Protein AF-A0A4Y2RFZ6-F1 (afdb_monomer)

Foldseek 3Di:
DVLVVVVVVCVVVVPVDDDDSDPVVVVVVCVVVVPDPDPCPPDAPPQDPPLLVVLLVVVVVVCVVQVADQQQEKEKDKFKDLQLFDFDLLQADPPRPDDPDRDGRSQIKMKMWMHTLLLPDTWAIEIEHQDQDPPVCPPPPDFSHHYHYDNVNFQAAVNQLCCLPVTVVVSSQVVCVVVVHDSQRAHEYEYEPDPRYDDQVSNDDRRYTYDYRDPSNCCQARLCNLALVLQLLLQLVLVLLVVQLPDDDGSVVVSVPCDVSNSRVSSSVSNVVRDSVSSNVSRCRSNPDDPPPPDDDPPDDPPGPQPPPVNLVVSLVCQCVRRPDSPSSVPDDSVSVSCVSCVRPPDHRHDDPDPPDDD

Mean predicted aligned error: 12.56 Å

Structure (mmCIF, N/CA/C/O backbone):
data_AF-A0A4Y2RFZ6-F1
#
_entry.id   AF-A0A4Y2RFZ6-F1
#
loop_
_atom_site.group_PDB
_atom_site.id
_atom_site.type_symbol
_atom_site.label_atom_id
_atom_site.label_alt_id
_atom_site.label_comp_id
_atom_site.label_asym_id
_atom_site.label_entity_id
_atom_site.label_seq_id
_atom_site.pdbx_PDB_ins_code
_atom_site.Cartn_x
_atom_site.Cartn_y
_atom_site.Cartn_z
_atom_site.occupancy
_atom_site.B_iso_or_equiv
_atom_site.auth_seq_id
_atom_site.auth_comp_id
_atom_site.auth_asym_id
_atom_site.auth_atom_id
_atom_site.pdbx_PDB_model_num
ATOM 1 N N . MET A 1 1 ? -7.741 28.080 -25.562 1.00 60.81 1 MET A N 1
ATOM 2 C CA . MET A 1 1 ? -9.186 28.119 -25.904 1.00 60.81 1 MET A CA 1
ATOM 3 C C . MET A 1 1 ? -10.037 29.038 -25.026 1.00 60.81 1 MET A C 1
ATOM 5 O O . MET A 1 1 ? -10.404 30.078 -25.538 1.00 60.81 1 MET A O 1
ATOM 9 N N . LEU A 1 2 ? -10.386 28.736 -23.761 1.00 73.56 2 LEU A N 1
ATOM 10 C CA . LEU A 1 2 ? -11.336 29.593 -23.000 1.00 73.56 2 LEU A CA 1
ATOM 11 C C . LEU A 1 2 ? -10.845 31.037 -22.779 1.00 73.56 2 LEU A C 1
ATOM 13 O O . LEU A 1 2 ? -11.613 31.971 -22.977 1.00 73.56 2 LEU A O 1
ATOM 17 N N . MET A 1 3 ? -9.572 31.222 -22.413 1.00 80.00 3 MET A N 1
ATOM 18 C CA . MET A 1 3 ? -8.991 32.563 -22.232 1.00 80.00 3 MET A CA 1
ATOM 19 C C . MET A 1 3 ? -8.863 33.337 -23.548 1.00 80.00 3 MET A C 1
ATOM 21 O O . MET A 1 3 ? -9.043 34.546 -23.554 1.00 80.00 3 MET A O 1
ATOM 25 N N . GLU A 1 4 ? -8.595 32.651 -24.661 1.00 79.31 4 GLU A N 1
ATOM 26 C CA . GLU A 1 4 ? -8.521 33.290 -25.983 1.00 79.31 4 GLU A CA 1
ATOM 27 C C . GLU A 1 4 ? -9.898 33.714 -26.481 1.00 79.31 4 GLU A C 1
ATOM 29 O O . GLU A 1 4 ? -10.071 34.865 -26.850 1.00 79.31 4 GLU A O 1
ATOM 34 N N . LYS A 1 5 ? -10.920 32.856 -26.350 1.00 82.62 5 LYS A N 1
ATOM 35 C CA . LYS A 1 5 ? -12.303 33.252 -26.657 1.00 82.62 5 LYS A CA 1
ATOM 36 C C . LYS A 1 5 ? -12.758 34.450 -25.821 1.00 82.62 5 LYS A C 1
ATOM 38 O O . LYS A 1 5 ? -13.489 35.296 -26.319 1.00 82.62 5 LYS A O 1
ATOM 43 N N . ALA A 1 6 ? -12.350 34.520 -24.552 1.00 81.00 6 ALA A N 1
ATOM 44 C CA . ALA A 1 6 ? -12.677 35.650 -23.687 1.00 81.00 6 ALA A CA 1
ATOM 45 C C . ALA A 1 6 ? -12.013 36.960 -24.153 1.00 81.00 6 ALA A C 1
ATOM 47 O O . ALA A 1 6 ? -12.652 38.007 -24.077 1.00 81.00 6 ALA A O 1
ATOM 48 N N . ARG A 1 7 ? -10.786 36.897 -24.695 1.00 81.44 7 ARG A N 1
ATOM 49 C CA . ARG A 1 7 ? -10.123 38.046 -25.339 1.00 81.44 7 ARG A CA 1
ATOM 50 C C . ARG A 1 7 ? -10.870 38.485 -26.594 1.00 81.44 7 ARG A C 1
ATOM 52 O O . ARG A 1 7 ? -11.263 39.644 -26.660 1.00 81.44 7 ARG A O 1
ATOM 59 N N . ASP A 1 8 ? -11.192 37.551 -27.489 1.00 84.12 8 ASP A N 1
ATOM 60 C CA . ASP A 1 8 ? -11.944 37.847 -28.717 1.00 84.12 8 ASP A CA 1
ATOM 61 C C . ASP A 1 8 ? -13.284 38.540 -28.423 1.00 84.12 8 ASP A C 1
ATOM 63 O O . ASP A 1 8 ? -13.692 39.465 -29.124 1.00 84.12 8 ASP A O 1
ATOM 67 N N . PHE A 1 9 ? -14.004 38.096 -27.386 1.00 83.25 9 PHE A N 1
ATOM 68 C CA . PHE A 1 9 ? -15.259 38.734 -26.983 1.00 83.25 9 PHE A CA 1
ATOM 69 C C . PHE A 1 9 ? -15.043 40.097 -26.330 1.00 83.25 9 PHE A C 1
ATOM 71 O O . PHE A 1 9 ? -15.848 40.994 -26.553 1.00 83.25 9 PHE A O 1
ATOM 78 N N . SER A 1 10 ? -13.973 40.271 -25.553 1.00 82.62 10 SER A N 1
ATOM 79 C CA . SER A 1 10 ? -13.636 41.566 -24.956 1.00 82.62 10 SER A CA 1
ATOM 80 C C . SER A 1 10 ? -13.373 42.629 -26.021 1.00 82.62 10 SER A C 1
ATOM 82 O O . SER A 1 10 ? -13.820 43.764 -25.864 1.00 82.62 10 SER A O 1
ATOM 84 N N . GLU A 1 11 ? -12.691 42.250 -27.104 1.00 80.19 11 GLU A N 1
ATOM 85 C CA . GLU A 1 11 ? -12.428 43.117 -28.256 1.00 80.19 11 GLU A CA 1
ATOM 86 C C . GLU A 1 11 ? -13.720 43.423 -29.024 1.00 80.19 11 GLU A C 1
ATOM 88 O O . GLU A 1 11 ? -14.032 44.582 -29.285 1.00 80.19 11 GLU A O 1
ATOM 93 N N . LYS A 1 12 ? -14.538 42.402 -29.311 1.00 84.88 12 LYS A N 1
ATOM 94 C CA . LYS A 1 12 ? -15.811 42.570 -30.039 1.00 84.88 12 LYS A CA 1
ATOM 95 C C . LYS A 1 12 ? -16.861 43.380 -29.279 1.00 84.88 12 LYS A C 1
ATOM 97 O O . LYS A 1 12 ? -17.693 44.027 -29.905 1.00 84.88 12 LYS A O 1
ATOM 102 N N . LEU A 1 13 ? -16.850 43.323 -27.948 1.00 83.31 13 LEU A N 1
ATOM 103 C CA . LEU A 1 13 ? -17.792 44.042 -27.084 1.00 83.31 13 LEU A CA 1
ATOM 104 C C . LEU A 1 13 ? -17.272 45.420 -26.647 1.00 83.31 13 LEU A C 1
ATOM 106 O O . LEU A 1 13 ? -17.945 46.099 -25.876 1.00 83.31 13 LEU A O 1
ATOM 110 N N . ASN A 1 14 ? -16.097 45.829 -27.141 1.00 79.19 14 ASN A N 1
ATOM 111 C CA . ASN A 1 14 ? -15.483 47.137 -26.916 1.00 79.19 14 ASN A CA 1
ATOM 112 C C . ASN A 1 14 ? -15.423 47.533 -25.425 1.00 79.19 14 ASN A C 1
ATOM 114 O O . ASN A 1 14 ? -15.742 48.657 -25.030 1.00 79.19 14 ASN A O 1
ATOM 118 N N . ILE A 1 15 ? -15.054 46.572 -24.569 1.00 76.62 15 ILE A N 1
ATOM 119 C CA . ILE A 1 15 ? -15.015 46.775 -23.119 1.00 76.62 15 ILE A CA 1
ATOM 120 C C . ILE A 1 15 ? -13.884 47.759 -22.796 1.00 76.62 15 ILE A C 1
ATOM 122 O O . ILE A 1 15 ? -12.709 47.431 -22.917 1.00 76.62 15 ILE A O 1
ATOM 126 N N . ALA A 1 16 ? -14.247 48.960 -22.339 1.00 55.34 16 ALA A N 1
ATOM 127 C CA . ALA A 1 16 ? -13.343 50.100 -22.138 1.00 55.34 16 ALA A CA 1
ATOM 128 C C . ALA A 1 16 ? -12.219 49.889 -21.101 1.00 55.34 16 ALA A C 1
ATOM 130 O O . ALA A 1 16 ? -11.351 50.746 -20.946 1.00 55.34 16 ALA A O 1
ATOM 131 N N . LYS A 1 17 ? -12.234 48.776 -20.358 1.00 68.06 17 LYS A N 1
ATOM 132 C CA . LYS A 1 17 ? -11.254 48.468 -19.314 1.00 68.06 17 LYS A CA 1
ATOM 133 C C . LYS A 1 17 ? -10.390 47.292 -19.748 1.00 68.06 17 LYS A C 1
ATOM 135 O O . LYS A 1 17 ? -10.915 46.229 -20.070 1.00 68.06 17 LYS A O 1
ATOM 140 N N . GLU A 1 18 ? -9.074 47.479 -19.697 1.00 66.69 18 GLU A N 1
ATOM 141 C CA . GLU A 1 18 ? -8.084 46.466 -20.064 1.00 66.69 18 GLU A CA 1
ATOM 142 C C . GLU A 1 18 ? -8.259 45.197 -19.199 1.00 66.69 18 GLU A C 1
ATOM 144 O O . GLU A 1 18 ? -7.911 45.155 -18.015 1.00 66.69 18 GLU A O 1
ATOM 149 N N . CYS A 1 19 ? -8.877 44.159 -19.770 1.00 72.06 19 CYS A N 1
ATOM 150 C CA . CYS A 1 19 ? -9.190 42.921 -19.064 1.00 72.06 19 CYS A CA 1
ATOM 151 C C . CYS A 1 19 ? -8.025 41.932 -19.200 1.00 72.06 19 CYS A C 1
ATOM 153 O O . CYS A 1 19 ? -7.813 41.336 -20.255 1.00 72.06 19 CYS A O 1
ATOM 155 N N . LYS A 1 20 ? -7.270 41.709 -18.116 1.00 74.12 20 LYS A N 1
ATOM 156 C CA . LYS A 1 20 ? -6.211 40.686 -18.084 1.00 74.12 20 LYS A CA 1
ATOM 157 C C . LYS A 1 20 ? -6.800 39.304 -17.791 1.00 74.12 20 LYS A C 1
ATOM 159 O O . LYS A 1 20 ? -7.038 38.942 -16.640 1.00 74.12 20 LYS A O 1
ATOM 164 N N . PHE A 1 21 ? -6.993 38.508 -18.840 1.00 80.81 21 PHE A N 1
ATOM 165 C CA . PHE A 1 21 ? -7.421 37.107 -18.748 1.00 80.81 21 PHE A CA 1
ATOM 166 C C . PHE A 1 21 ? -6.236 36.206 -18.365 1.00 80.81 21 PHE A C 1
ATOM 168 O O . PHE A 1 21 ? -5.606 35.590 -19.228 1.00 80.81 21 PHE A O 1
ATOM 175 N N . SER A 1 22 ? -5.899 36.208 -17.072 1.00 81.06 22 SER A N 1
ATOM 176 C CA . SER A 1 22 ? -4.848 35.386 -16.460 1.00 81.06 22 SER A CA 1
ATOM 177 C C . SER A 1 22 ? -5.363 34.009 -16.023 1.00 81.06 22 SER A C 1
ATOM 179 O O . SER A 1 22 ? -6.572 33.767 -15.960 1.00 81.06 22 SER A O 1
ATOM 181 N N . ASP A 1 23 ? -4.448 33.121 -15.629 1.00 76.62 23 ASP A N 1
ATOM 182 C CA . ASP A 1 23 ? -4.808 31.822 -15.045 1.00 76.62 23 ASP A CA 1
ATOM 183 C C . ASP A 1 23 ? -5.658 31.967 -13.772 1.00 76.62 23 ASP A C 1
ATOM 185 O O . ASP A 1 23 ? -6.587 31.188 -13.545 1.00 76.62 23 ASP A O 1
ATOM 189 N N . GLY A 1 24 ? -5.411 33.017 -12.979 1.00 80.38 24 GLY A N 1
ATOM 190 C CA . GLY A 1 24 ? -6.229 33.357 -11.812 1.00 80.38 24 GLY A CA 1
ATOM 191 C C . GLY A 1 24 ? -7.664 33.735 -12.190 1.00 80.38 24 GLY A C 1
ATOM 192 O O . GLY A 1 24 ? -8.614 33.245 -11.578 1.00 80.38 24 GLY A O 1
ATOM 193 N N . TRP A 1 25 ? -7.843 34.534 -13.251 1.00 85.81 25 TRP A N 1
ATOM 194 C CA . TRP A 1 25 ? -9.174 34.843 -13.785 1.00 85.81 25 TRP A CA 1
ATOM 195 C C . TRP A 1 25 ? -9.891 33.573 -14.250 1.00 85.81 25 TRP A C 1
ATOM 197 O O . TRP A 1 25 ? -11.052 33.360 -13.900 1.00 85.81 25 TRP A O 1
ATOM 207 N N . LEU A 1 26 ? -9.193 32.695 -14.979 1.00 80.31 26 LEU A N 1
ATOM 208 C CA . LEU A 1 26 ? -9.767 31.445 -15.474 1.00 80.31 26 LEU A CA 1
ATOM 209 C C . LEU A 1 26 ? -10.189 30.516 -14.326 1.00 80.31 26 LEU A C 1
ATOM 211 O O . LEU A 1 26 ? -11.240 29.882 -14.416 1.00 80.31 26 LEU A O 1
ATOM 215 N N . SER A 1 27 ? -9.392 30.441 -13.257 1.00 76.00 27 SER A N 1
ATOM 216 C CA . SER A 1 27 ? -9.707 29.656 -12.058 1.00 76.00 27 SER A CA 1
ATOM 217 C C . SER A 1 27 ? -10.988 30.157 -11.382 1.00 76.00 27 SER A C 1
ATOM 219 O O . SER A 1 27 ? -11.941 29.396 -11.194 1.00 76.00 27 SER A O 1
ATOM 221 N N . CYS A 1 28 ? -11.073 31.465 -11.125 1.00 78.62 28 CYS A N 1
ATOM 222 C CA . CYS A 1 28 ? -12.256 32.090 -10.534 1.00 78.62 28 CYS A CA 1
ATOM 223 C C . CYS A 1 28 ? -13.496 31.972 -11.430 1.00 78.62 28 CYS A C 1
ATOM 225 O O . CYS A 1 28 ? -14.590 31.706 -10.932 1.00 78.62 28 CYS A O 1
ATOM 227 N N . PHE A 1 29 ? -13.337 32.127 -12.747 1.00 79.62 29 PHE A N 1
ATOM 228 C CA . PHE A 1 29 ? -14.414 31.971 -13.724 1.00 79.62 29 PHE A CA 1
ATOM 229 C C . PHE A 1 29 ? -14.977 30.546 -13.711 1.00 79.62 29 PHE A C 1
ATOM 231 O O . PHE A 1 29 ? -16.186 30.353 -13.586 1.00 79.62 29 PHE A O 1
ATOM 238 N N . LYS A 1 30 ? -14.100 29.536 -13.757 1.00 80.50 30 LYS A N 1
ATOM 239 C CA . LYS A 1 30 ? -14.501 28.127 -13.664 1.00 80.50 30 LYS A CA 1
ATOM 240 C C . LYS A 1 30 ? -15.221 27.829 -12.351 1.00 80.50 30 LYS A C 1
ATOM 242 O O . LYS A 1 30 ? -16.261 27.177 -12.376 1.00 80.50 30 LYS A O 1
ATOM 247 N N . LYS A 1 31 ? -14.714 28.351 -11.227 1.00 78.81 31 LYS A N 1
ATOM 248 C CA . LYS A 1 31 ? -1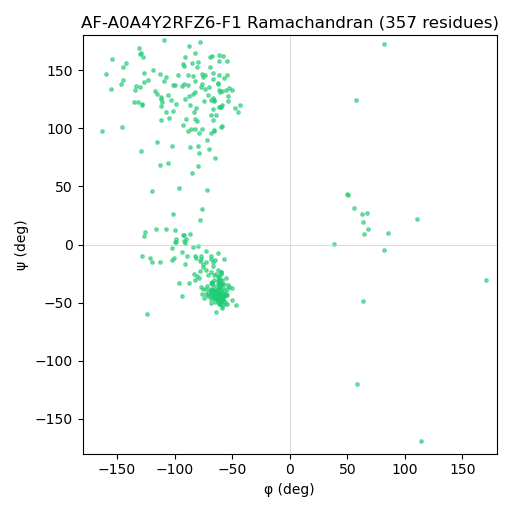5.326 28.188 -9.900 1.00 78.81 31 LYS A CA 1
ATOM 249 C C . LYS A 1 31 ? -16.715 28.827 -9.826 1.00 78.81 31 LYS A C 1
ATOM 251 O O . LYS A 1 31 ? -17.647 28.178 -9.365 1.00 78.81 31 LYS A O 1
ATOM 256 N N . ARG A 1 32 ? -16.872 30.057 -10.330 1.00 79.44 32 ARG A N 1
ATOM 257 C CA . ARG A 1 32 ? -18.148 30.794 -10.337 1.00 79.44 32 ARG A CA 1
ATOM 258 C C . ARG A 1 32 ? -19.221 30.108 -11.178 1.00 79.44 32 ARG A C 1
ATOM 260 O O . ARG A 1 32 ? -20.378 30.095 -10.783 1.00 79.44 32 ARG A O 1
ATOM 267 N N . HIS A 1 33 ? -18.838 29.551 -12.323 1.00 79.38 33 HIS A N 1
ATOM 268 C CA . HIS A 1 33 ? -19.774 28.944 -13.271 1.00 79.38 33 HIS A CA 1
ATOM 269 C C . HIS A 1 33 ? -19.841 27.414 -13.173 1.00 79.38 33 HIS A C 1
ATOM 271 O O . HIS A 1 33 ? -20.383 26.767 -14.063 1.00 79.38 33 HIS A O 1
ATOM 277 N N . GLY A 1 34 ? -19.275 26.820 -12.115 1.00 74.12 34 GLY A N 1
ATOM 278 C CA . GLY A 1 34 ? -19.333 25.375 -11.884 1.00 74.12 34 GLY A CA 1
ATOM 279 C C . GLY A 1 34 ? -18.633 24.526 -12.953 1.00 74.12 34 GLY A C 1
ATOM 280 O O . GLY A 1 34 ? -18.894 23.330 -13.055 1.00 74.12 34 GLY A O 1
ATOM 281 N N . ILE A 1 35 ? -17.733 25.111 -13.749 1.00 78.81 35 ILE A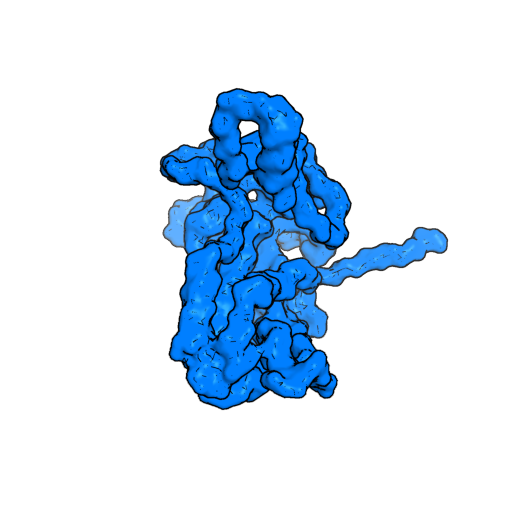 N 1
ATOM 282 C CA . ILE A 1 35 ? -17.032 24.420 -14.836 1.00 78.81 35 ILE A CA 1
ATOM 283 C C . ILE A 1 35 ? -15.899 23.592 -14.230 1.00 78.81 35 ILE A C 1
ATOM 285 O O . ILE A 1 35 ? -14.798 24.087 -13.982 1.00 78.81 35 ILE A O 1
ATOM 289 N N . ARG A 1 36 ? -16.164 22.309 -13.995 1.00 73.44 36 ARG A N 1
ATOM 290 C CA . ARG A 1 36 ? -15.180 21.351 -13.483 1.00 73.44 36 ARG A CA 1
ATOM 291 C C . ARG A 1 36 ? -14.621 20.525 -14.634 1.00 73.44 36 ARG A C 1
ATOM 293 O O . ARG A 1 36 ? -15.362 20.076 -15.503 1.00 73.44 36 ARG A O 1
ATOM 300 N N . LYS A 1 37 ? -13.306 20.296 -14.640 1.00 54.59 37 LYS A N 1
ATOM 301 C CA . LYS A 1 37 ? -12.708 19.293 -15.525 1.00 54.59 37 LYS A CA 1
ATOM 302 C C . LYS A 1 37 ? -12.997 17.925 -14.914 1.00 54.59 37 LYS A C 1
ATOM 304 O O . LYS A 1 37 ? -12.335 17.521 -13.965 1.00 54.59 37 LYS A O 1
ATOM 309 N N . THR A 1 38 ? -14.005 17.235 -15.425 1.00 43.62 38 THR A N 1
ATOM 310 C CA . THR A 1 38 ? -14.216 15.823 -15.114 1.00 43.62 38 THR A CA 1
ATOM 311 C C . THR A 1 38 ? -13.307 15.010 -16.023 1.00 43.62 38 THR A C 1
ATOM 313 O O . THR A 1 38 ? -13.549 14.931 -17.228 1.00 43.62 38 THR A O 1
ATOM 316 N N . ASP A 1 39 ? -12.249 14.418 -15.474 1.00 38.25 39 ASP A N 1
ATOM 317 C CA . ASP A 1 39 ? -11.568 13.340 -16.183 1.00 38.25 39 ASP A CA 1
ATOM 318 C C . ASP A 1 39 ? -12.578 12.194 -16.308 1.00 38.25 39 ASP A C 1
ATOM 320 O O . ASP A 1 39 ? -12.988 11.601 -15.307 1.00 38.25 39 ASP A O 1
ATOM 324 N N . ILE A 1 40 ? -13.028 11.917 -17.533 1.00 38.50 40 ILE A N 1
ATOM 325 C CA . ILE A 1 40 ? -13.914 10.790 -17.829 1.00 38.50 40 ILE A CA 1
ATOM 326 C C . ILE A 1 40 ? -13.077 9.516 -17.664 1.00 38.50 40 ILE A C 1
ATOM 328 O O . ILE A 1 40 ? -12.517 8.976 -18.615 1.00 38.50 40 ILE A O 1
ATOM 332 N N . SER A 1 41 ? -12.931 9.051 -16.423 1.00 38.50 41 SER A N 1
ATOM 333 C CA . SER A 1 41 ? -12.440 7.710 -16.138 1.00 38.50 41 SER A CA 1
ATOM 334 C C . SER A 1 41 ? -13.611 6.750 -16.314 1.00 38.50 41 SER A C 1
ATOM 336 O O . SER A 1 41 ? -14.532 6.739 -15.494 1.00 38.50 41 SER A O 1
ATOM 338 N N . GLY A 1 42 ? -13.597 5.977 -17.397 1.00 35.69 42 GLY A N 1
ATOM 339 C CA . GLY A 1 42 ? -14.612 4.962 -17.661 1.00 35.69 42 GLY A CA 1
ATOM 340 C C . GLY A 1 42 ? -14.764 3.995 -16.482 1.00 35.69 42 GLY A C 1
ATOM 341 O O . GLY A 1 42 ? -13.777 3.429 -16.014 1.00 35.69 42 GLY A O 1
ATOM 342 N N . GLY A 1 43 ? -16.007 3.827 -16.018 1.00 37.62 43 GLY A N 1
ATOM 343 C CA . GLY A 1 43 ? -16.406 2.750 -15.106 1.00 37.62 43 GLY A CA 1
ATOM 344 C C . GLY A 1 43 ? -16.785 3.130 -13.670 1.00 37.62 43 GLY A C 1
ATOM 345 O O . GLY A 1 43 ? -16.726 2.257 -12.811 1.00 37.62 43 GLY A O 1
ATOM 346 N N . LYS A 1 44 ? -17.181 4.371 -13.361 1.00 44.56 44 LYS A N 1
ATOM 347 C CA . LYS A 1 44 ? -17.730 4.701 -12.031 1.00 44.56 44 LYS A CA 1
ATOM 348 C C . LYS A 1 44 ? -19.255 4.799 -12.085 1.00 44.56 44 LYS A C 1
ATOM 350 O O . LYS A 1 44 ? -19.783 5.712 -12.713 1.00 44.56 44 LYS A O 1
ATOM 355 N N . LYS A 1 45 ? -19.961 3.894 -11.389 1.00 45.56 45 LYS A N 1
ATOM 356 C CA . LYS A 1 45 ? -21.274 4.246 -10.816 1.00 45.56 45 LYS A CA 1
ATOM 357 C C . LYS A 1 45 ? -21.058 5.552 -10.046 1.00 45.56 45 LYS A C 1
ATOM 359 O O . LYS A 1 45 ? -20.031 5.670 -9.379 1.00 45.56 45 LYS A O 1
ATOM 364 N N . SER A 1 46 ? -21.926 6.543 -10.236 1.00 52.56 46 SER A N 1
ATOM 365 C CA . SER A 1 46 ? -21.802 7.867 -9.612 1.00 52.56 46 SER A CA 1
ATOM 366 C C . SER A 1 46 ? -21.411 7.715 -8.141 1.00 52.56 46 SER A C 1
ATOM 368 O O . SER A 1 46 ? -22.104 7.023 -7.400 1.00 52.56 46 SER A O 1
ATOM 370 N N . ALA A 1 47 ? -20.259 8.272 -7.759 1.00 61.25 47 ALA A N 1
ATOM 371 C CA . ALA A 1 47 ? -19.784 8.195 -6.384 1.00 61.25 47 ALA A CA 1
ATOM 372 C C . ALA A 1 47 ? -20.817 8.862 -5.469 1.00 61.25 47 ALA A C 1
ATOM 374 O O . ALA A 1 47 ? -21.280 9.960 -5.7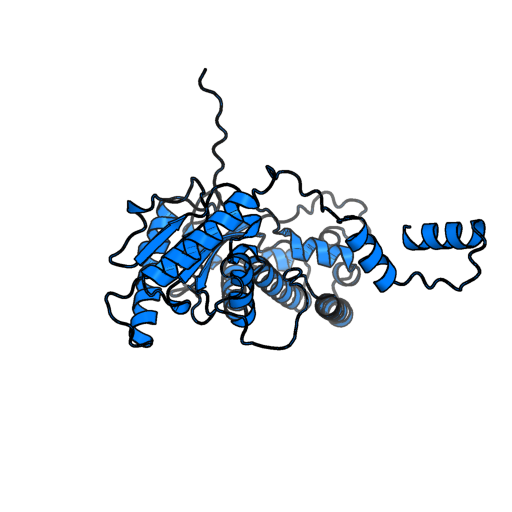79 1.00 61.25 47 ALA A O 1
ATOM 375 N N . ASP A 1 48 ? -21.187 8.178 -4.391 1.00 77.62 48 ASP A N 1
ATOM 376 C CA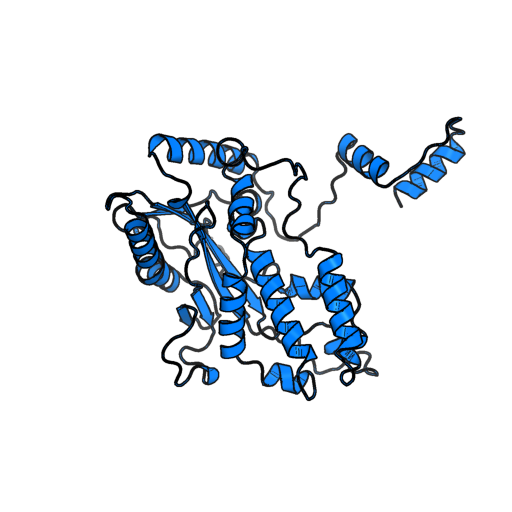 . ASP A 1 48 ? -22.248 8.617 -3.492 1.00 77.62 48 ASP A CA 1
ATOM 377 C C . ASP A 1 48 ? -21.659 9.524 -2.408 1.00 77.62 48 ASP A C 1
ATOM 379 O O . ASP A 1 48 ? -21.040 9.056 -1.450 1.00 77.62 48 ASP A O 1
ATOM 383 N N . SER A 1 49 ? -21.775 10.835 -2.620 1.00 82.00 49 SER A N 1
ATOM 384 C CA . SER A 1 49 ? -21.293 11.834 -1.667 1.00 82.00 49 SER A CA 1
ATOM 385 C C . SER A 1 49 ? -22.089 11.833 -0.367 1.00 82.00 49 SER A C 1
ATOM 387 O O . SER A 1 49 ? -21.498 12.062 0.678 1.00 82.00 49 SER A O 1
ATOM 389 N N . GLU A 1 50 ? -23.389 11.537 -0.420 1.00 85.81 50 GLU A N 1
ATOM 390 C CA . GLU A 1 50 ? -24.251 11.517 0.764 1.00 85.81 50 GLU A CA 1
ATOM 391 C C . GLU A 1 50 ? -23.856 10.357 1.681 1.00 85.81 50 GLU A C 1
ATOM 393 O O . GLU A 1 50 ? -23.499 10.587 2.834 1.00 85.81 50 GLU A O 1
ATOM 398 N N . SER A 1 51 ? -23.736 9.142 1.134 1.00 86.25 51 SER A N 1
ATOM 399 C CA . SER A 1 51 ? -23.227 7.983 1.885 1.00 86.25 51 SER A CA 1
ATOM 400 C C . SER A 1 51 ? -21.824 8.215 2.465 1.00 86.25 51 SER A C 1
ATOM 402 O O . SER A 1 51 ? -21.479 7.679 3.521 1.00 86.25 51 SER A O 1
ATOM 404 N N . ALA A 1 52 ? -20.972 8.974 1.766 1.00 87.75 52 ALA A N 1
ATOM 405 C CA . ALA A 1 52 ? -19.629 9.292 2.244 1.00 87.75 52 ALA A CA 1
ATOM 406 C C . ALA A 1 52 ? -19.651 10.271 3.430 1.00 87.75 52 ALA A C 1
ATOM 408 O O . ALA A 1 52 ? -18.907 10.072 4.396 1.00 87.75 52 ALA A O 1
ATOM 409 N N . ASP A 1 53 ? -20.504 11.293 3.373 1.00 88.44 53 ASP A N 1
ATOM 410 C CA . ASP A 1 53 ? -20.672 12.278 4.441 1.00 88.44 53 ASP A CA 1
ATOM 411 C C . ASP A 1 53 ? -21.337 11.641 5.675 1.00 88.44 53 ASP A C 1
ATOM 413 O O . ASP A 1 53 ? -20.837 11.794 6.793 1.00 88.44 53 ASP A O 1
ATOM 417 N N . GLU A 1 54 ? -22.387 10.835 5.478 1.00 91.12 54 GLU A N 1
ATOM 418 C CA . GLU A 1 54 ? -23.053 10.067 6.540 1.00 91.12 54 GLU A CA 1
ATOM 419 C C . GLU A 1 54 ? -22.083 9.130 7.261 1.00 91.12 54 GLU A C 1
ATOM 421 O O . GLU A 1 54 ? -22.023 9.104 8.494 1.00 91.12 54 GLU A O 1
ATOM 426 N N . PHE A 1 55 ? -21.275 8.381 6.504 1.00 92.56 55 PHE A N 1
ATOM 427 C CA . PHE A 1 55 ? -20.290 7.487 7.099 1.00 92.56 55 PHE A CA 1
ATOM 428 C C . PHE A 1 55 ? -19.203 8.245 7.850 1.00 92.56 55 PHE A C 1
ATOM 430 O O . PHE A 1 55 ? -18.784 7.800 8.915 1.00 92.56 55 PHE A O 1
ATOM 437 N N . SER A 1 56 ? -18.749 9.383 7.324 1.00 92.31 56 SER A N 1
ATOM 438 C CA . SER A 1 56 ? -17.744 10.206 8.000 1.00 92.31 56 SER A CA 1
ATOM 439 C C . SER A 1 56 ? -18.270 10.703 9.351 1.00 92.31 56 SER A C 1
ATOM 441 O O . SER A 1 56 ? -17.586 10.557 10.365 1.00 92.31 56 SER A O 1
ATOM 443 N N . ALA A 1 57 ? -19.521 11.180 9.402 1.00 91.38 57 ALA A N 1
ATOM 444 C CA . ALA A 1 57 ? -20.176 11.591 10.644 1.00 91.38 57 ALA A CA 1
ATOM 445 C C . ALA A 1 57 ? -20.341 10.424 11.636 1.00 91.38 57 ALA A C 1
ATOM 447 O O . ALA A 1 57 ? -19.954 10.537 12.803 1.00 91.38 57 ALA A O 1
ATOM 448 N N . PHE A 1 58 ? -20.844 9.278 11.164 1.00 93.50 58 PHE A N 1
ATOM 449 C CA . PHE A 1 58 ? -20.964 8.056 11.965 1.00 93.50 58 PHE A CA 1
ATOM 450 C C . PHE A 1 58 ? -19.611 7.608 12.530 1.00 93.50 58 PHE A C 1
ATOM 452 O O . PHE A 1 58 ? -19.500 7.245 13.704 1.00 93.50 58 PHE A O 1
ATOM 459 N N . PHE A 1 59 ? -18.567 7.628 11.701 1.00 94.31 59 PHE A N 1
ATOM 460 C CA . PHE A 1 59 ? -17.247 7.156 12.083 1.00 94.31 59 PHE A CA 1
ATOM 461 C C . PHE A 1 59 ? -16.617 8.057 13.147 1.00 94.31 59 PHE A C 1
ATOM 463 O O . PHE A 1 59 ? -16.046 7.552 14.115 1.00 94.31 59 PHE A O 1
ATOM 470 N N . GLU A 1 60 ? -16.784 9.377 13.044 1.00 91.69 60 GLU A N 1
ATOM 471 C CA . GLU A 1 60 ? -16.363 10.305 14.095 1.00 91.69 60 GLU A CA 1
ATOM 472 C C . GLU A 1 60 ? -17.085 10.070 15.425 1.00 91.69 60 GLU A C 1
ATOM 474 O O . GLU A 1 60 ? -16.445 10.056 16.481 1.00 91.69 60 GLU A O 1
ATOM 479 N N . GLU A 1 61 ? -18.406 9.876 15.400 1.00 92.50 61 GLU A N 1
ATOM 480 C CA . GLU A 1 61 ? -19.174 9.571 16.609 1.00 92.50 61 GLU A CA 1
ATOM 481 C C . GLU A 1 61 ? -18.712 8.247 17.229 1.00 92.50 61 GLU A C 1
ATOM 483 O O . GLU A 1 61 ? -18.484 8.160 18.439 1.00 92.50 61 GLU A O 1
ATOM 488 N N . PHE A 1 62 ? -18.488 7.228 16.396 1.00 94.00 62 PHE A N 1
ATOM 489 C CA . PHE A 1 62 ? -17.967 5.938 16.824 1.00 94.00 62 PHE A CA 1
ATOM 490 C C . PHE A 1 62 ? -16.604 6.075 17.513 1.00 94.00 62 PHE A C 1
ATOM 492 O O . PHE A 1 62 ? -16.406 5.504 18.589 1.00 94.00 62 PHE A O 1
ATOM 499 N N . ILE A 1 63 ? -15.674 6.845 16.939 1.00 93.75 63 ILE A N 1
ATOM 500 C CA . ILE A 1 63 ? -14.351 7.099 17.527 1.00 93.75 63 ILE A CA 1
ATOM 501 C C . ILE A 1 63 ? -14.491 7.766 18.899 1.00 93.75 63 ILE A C 1
ATOM 503 O O . ILE A 1 63 ? -13.907 7.277 19.871 1.00 93.75 63 ILE A O 1
ATOM 507 N N . LYS A 1 64 ? -15.296 8.835 18.994 1.00 92.56 64 LYS A N 1
ATOM 508 C CA . LYS A 1 64 ? -15.519 9.598 20.235 1.00 92.56 64 LYS A CA 1
ATOM 509 C C . LYS A 1 64 ? -16.142 8.725 21.324 1.00 92.56 64 LYS A C 1
ATOM 511 O O . LYS A 1 64 ? -15.613 8.649 22.429 1.00 92.56 64 LYS A O 1
ATOM 516 N N . LYS A 1 65 ? -17.213 7.996 20.998 1.00 94.62 65 LYS A N 1
ATOM 517 C CA . LYS A 1 65 ? -17.936 7.116 21.932 1.00 94.62 65 LYS A CA 1
ATOM 518 C C . LYS A 1 65 ? -17.067 5.989 22.489 1.00 94.62 65 LYS A C 1
ATOM 520 O O . LYS A 1 65 ? -17.267 5.560 23.619 1.00 94.62 65 LYS A O 1
ATOM 525 N N . ASN A 1 66 ? -16.122 5.493 21.694 1.00 93.12 66 ASN A N 1
ATOM 526 C CA . ASN A 1 66 ? -15.247 4.386 22.077 1.00 93.12 66 ASN A CA 1
ATOM 527 C C . ASN A 1 66 ? -13.865 4.847 22.576 1.00 93.12 66 ASN A C 1
ATOM 529 O O . ASN A 1 66 ? -13.015 3.993 22.822 1.00 93.12 66 ASN A O 1
ATOM 533 N N . ASN A 1 67 ? -13.629 6.159 22.705 1.00 92.00 67 ASN A N 1
ATOM 534 C CA . ASN A 1 67 ? -12.349 6.748 23.112 1.00 92.00 67 ASN A CA 1
ATOM 535 C C . ASN A 1 67 ? -11.141 6.204 22.313 1.00 92.00 67 ASN A C 1
ATOM 537 O O . ASN A 1 67 ? -10.103 5.843 22.871 1.00 92.00 67 ASN A O 1
ATOM 541 N N . ILE A 1 68 ? -11.302 6.079 20.992 1.00 94.25 68 ILE A N 1
ATOM 542 C CA . ILE A 1 68 ? -10.277 5.521 20.101 1.00 94.25 68 ILE A CA 1
ATOM 543 C C . ILE A 1 68 ? -9.343 6.644 19.650 1.00 94.25 68 ILE A C 1
ATOM 545 O O . ILE A 1 68 ? -9.785 7.655 19.111 1.00 94.25 68 ILE A O 1
ATOM 549 N N . ASN A 1 69 ? -8.034 6.464 19.815 1.00 93.94 69 ASN A N 1
ATOM 550 C CA . ASN A 1 69 ? -7.057 7.427 19.313 1.00 93.94 69 ASN A CA 1
ATOM 551 C C . ASN A 1 69 ? -6.716 7.173 17.839 1.00 93.94 69 ASN A C 1
ATOM 553 O O . ASN A 1 69 ? -6.781 6.048 17.344 1.00 93.94 69 ASN A O 1
ATOM 557 N N . LEU A 1 70 ? -6.246 8.206 17.137 1.00 94.31 70 LEU A N 1
ATOM 558 C CA . LEU A 1 70 ? -5.861 8.110 15.722 1.00 94.31 70 LEU A CA 1
ATOM 559 C C . LEU A 1 70 ? -4.733 7.095 15.451 1.00 94.31 70 LEU A C 1
ATOM 561 O O . LEU A 1 70 ? -4.603 6.583 14.342 1.00 94.31 70 LEU A O 1
ATOM 565 N N . ASP A 1 71 ? -3.880 6.790 16.430 1.00 95.12 71 ASP A N 1
ATOM 566 C CA . ASP A 1 71 ? -2.835 5.771 16.284 1.00 95.12 71 ASP A CA 1
ATOM 567 C C . ASP A 1 71 ? -3.364 4.329 16.382 1.00 95.12 71 ASP A C 1
ATOM 569 O O . ASP A 1 71 ? -2.636 3.397 16.025 1.00 95.12 71 ASP A O 1
ATOM 573 N N . GLN A 1 72 ? -4.630 4.166 16.780 1.00 97.25 72 GLN A N 1
ATOM 574 C CA . GLN A 1 72 ? -5.383 2.910 16.862 1.00 97.25 72 GLN A CA 1
ATOM 575 C C . GLN A 1 72 ? -6.325 2.695 15.663 1.00 97.25 72 GLN A C 1
ATOM 577 O O . GLN A 1 72 ? -7.046 1.699 15.612 1.00 97.25 72 GLN A O 1
ATOM 582 N N . ILE A 1 73 ? -6.336 3.609 14.691 1.00 97.88 73 ILE A N 1
ATOM 583 C CA . ILE A 1 73 ? -7.158 3.506 13.483 1.00 97.88 73 ILE A CA 1
ATOM 584 C C . ILE A 1 73 ? -6.235 3.267 12.299 1.00 97.88 73 ILE A C 1
ATOM 586 O O . ILE A 1 73 ? -5.336 4.066 12.042 1.00 97.88 73 ILE A O 1
ATOM 590 N N . TYR A 1 74 ? -6.464 2.174 11.581 1.00 98.56 74 TYR A N 1
ATOM 591 C CA . TYR A 1 74 ? -5.701 1.755 10.413 1.00 98.56 74 TYR A CA 1
ATOM 592 C C . TYR A 1 74 ? -6.609 1.707 9.198 1.00 98.56 74 TYR A C 1
ATOM 594 O O . TYR A 1 74 ? -7.795 1.422 9.316 1.00 98.56 74 TYR A O 1
ATOM 602 N N . ASN A 1 75 ? -6.048 1.953 8.022 1.00 98.38 75 ASN A N 1
ATOM 603 C CA . ASN A 1 75 ? -6.701 1.653 6.756 1.00 98.38 75 ASN A CA 1
ATOM 604 C C . ASN A 1 75 ? -5.759 0.796 5.921 1.00 98.38 75 ASN A C 1
ATOM 606 O O . ASN A 1 75 ? -4.546 1.033 5.932 1.00 98.38 75 ASN A O 1
ATOM 610 N N . ALA A 1 76 ? -6.321 -0.194 5.236 1.00 97.81 76 ALA A N 1
ATOM 611 C CA . ALA A 1 76 ? -5.599 -1.040 4.305 1.00 97.81 76 ALA A CA 1
ATOM 612 C C . ALA A 1 76 ? -6.285 -1.055 2.943 1.00 97.81 76 ALA A C 1
ATOM 614 O O . ALA A 1 76 ? -7.505 -0.932 2.874 1.00 97.81 76 ALA A O 1
ATOM 615 N N . ASP A 1 77 ? -5.478 -1.193 1.894 1.00 96.50 77 ASP A N 1
ATOM 616 C CA . ASP A 1 77 ? -5.966 -1.321 0.523 1.00 96.50 77 ASP A CA 1
ATOM 617 C C . ASP A 1 77 ? -4.915 -1.956 -0.402 1.00 96.50 77 ASP A C 1
ATOM 619 O O . ASP A 1 77 ? -3.692 -1.783 -0.220 1.00 96.50 77 ASP A O 1
ATOM 623 N N . GLU A 1 78 ? -5.401 -2.723 -1.375 1.00 95.19 78 GLU A N 1
ATOM 624 C CA . GLU A 1 78 ? -4.619 -3.439 -2.369 1.00 95.19 78 GLU A CA 1
ATOM 625 C C . GLU A 1 78 ? -4.323 -2.600 -3.607 1.00 95.19 78 GLU A C 1
ATOM 627 O O . GLU A 1 78 ? -5.132 -1.847 -4.139 1.00 95.19 78 GLU A O 1
ATOM 632 N N . THR A 1 79 ? -3.146 -2.824 -4.186 1.00 94.50 79 THR A N 1
ATOM 633 C CA . THR A 1 79 ? -2.796 -2.196 -5.448 1.00 94.50 79 THR A CA 1
ATOM 634 C C . THR A 1 79 ? -1.953 -3.083 -6.347 1.00 94.50 79 THR A C 1
ATOM 636 O O . THR A 1 79 ? -1.063 -3.802 -5.897 1.00 94.50 79 THR A O 1
ATOM 639 N N . GLY A 1 80 ? -2.216 -3.028 -7.651 1.00 94.81 80 GLY A N 1
ATOM 640 C CA . GLY A 1 80 ? -1.401 -3.713 -8.646 1.00 94.81 80 GLY A CA 1
ATOM 641 C C . GLY A 1 80 ? -0.185 -2.881 -9.049 1.00 94.81 80 GLY A C 1
ATOM 642 O O . GLY A 1 80 ? -0.274 -1.656 -9.139 1.00 94.81 80 GLY A O 1
ATOM 643 N N . VAL A 1 81 ? 0.937 -3.544 -9.332 1.00 93.88 81 VAL A N 1
ATOM 644 C CA . VAL A 1 81 ? 2.166 -2.929 -9.857 1.00 93.88 81 VAL A CA 1
ATOM 645 C C . VAL A 1 81 ? 2.730 -3.785 -10.992 1.00 93.88 81 VAL A C 1
ATOM 647 O O . VAL A 1 81 ? 3.049 -4.960 -10.789 1.00 93.88 81 VAL A O 1
ATOM 650 N N . TYR A 1 82 ? 2.907 -3.201 -12.181 1.00 92.38 82 TYR A N 1
ATOM 651 C CA . TYR A 1 82 ? 3.644 -3.822 -13.285 1.00 92.38 82 TYR A CA 1
ATOM 652 C C . TYR A 1 82 ? 5.150 -3.663 -13.086 1.00 92.38 82 TYR A C 1
ATOM 654 O O . TYR A 1 82 ? 5.775 -2.718 -13.580 1.00 92.38 82 TYR A O 1
ATOM 662 N N . PHE A 1 83 ? 5.748 -4.564 -12.318 1.00 90.62 83 PHE A N 1
ATOM 663 C CA . PHE A 1 83 ? 7.031 -4.300 -11.673 1.00 90.62 83 PHE A CA 1
ATOM 664 C C . PHE A 1 83 ? 8.228 -4.134 -12.627 1.00 90.62 83 PHE A C 1
ATOM 666 O O . PHE A 1 83 ? 9.207 -3.515 -12.217 1.00 90.62 83 PHE A O 1
ATOM 673 N N . ARG A 1 84 ? 8.137 -4.600 -13.886 1.00 87.38 84 ARG A N 1
ATOM 674 C CA . ARG A 1 84 ? 9.166 -4.404 -14.936 1.00 87.38 84 ARG A CA 1
ATOM 675 C C . ARG A 1 84 ? 8.711 -3.572 -16.142 1.00 87.38 84 ARG A C 1
ATOM 677 O O . ARG A 1 84 ? 9.358 -3.610 -17.188 1.00 87.38 84 ARG A O 1
ATOM 684 N N . CYS A 1 85 ? 7.580 -2.872 -16.056 1.00 86.75 85 CYS A N 1
ATOM 685 C CA . CYS A 1 85 ? 7.066 -2.115 -17.201 1.00 86.75 85 CYS A CA 1
ATOM 686 C C . CYS A 1 85 ? 7.996 -0.949 -17.565 1.00 86.75 85 CYS A C 1
ATOM 688 O O . CYS A 1 85 ? 8.257 -0.090 -16.723 1.00 86.75 85 CYS A O 1
ATOM 690 N N . LEU A 1 86 ? 8.422 -0.891 -18.828 1.00 82.50 86 LEU A N 1
ATOM 691 C CA . LEU A 1 86 ? 9.167 0.226 -19.415 1.00 82.50 86 LEU A CA 1
ATOM 692 C C . LEU A 1 86 ? 8.214 1.270 -20.046 1.00 82.50 86 LEU A C 1
ATOM 694 O O . LEU A 1 86 ? 7.044 0.938 -20.293 1.00 82.50 86 LEU A O 1
ATOM 698 N N . PRO A 1 87 ? 8.674 2.515 -20.288 1.00 76.69 87 PRO A N 1
ATOM 699 C CA . PRO A 1 87 ? 7.956 3.507 -21.095 1.00 76.69 87 PRO A CA 1
ATOM 700 C C . PRO A 1 87 ? 7.667 3.015 -22.523 1.00 76.69 87 PRO A C 1
ATOM 702 O O . PRO A 1 87 ? 8.264 2.052 -22.992 1.00 76.69 87 PRO A O 1
ATOM 705 N N . THR A 1 88 ? 6.731 3.644 -23.229 1.00 70.75 88 THR A N 1
ATOM 706 C CA . THR A 1 88 ? 6.232 3.131 -24.518 1.00 70.75 88 THR A CA 1
ATOM 707 C C . THR A 1 88 ? 7.206 3.375 -25.673 1.00 70.75 88 THR A C 1
ATOM 709 O O . THR A 1 88 ? 7.427 2.461 -26.452 1.00 70.75 88 THR A O 1
ATOM 712 N N . SER A 1 89 ? 7.821 4.549 -25.777 1.00 63.69 89 SER A N 1
ATOM 713 C CA . SER A 1 89 ? 8.807 4.896 -26.811 1.00 63.69 89 SER A CA 1
ATOM 714 C C . SER A 1 89 ? 10.113 4.123 -26.660 1.00 63.69 89 SER A C 1
ATOM 716 O O . SER A 1 89 ? 10.796 3.861 -27.642 1.00 63.69 89 SER A O 1
ATOM 718 N N . THR A 1 90 ? 10.423 3.641 -25.454 1.00 58.16 90 THR A N 1
ATOM 719 C CA . THR A 1 90 ? 11.572 2.746 -25.239 1.00 58.16 90 THR A CA 1
ATOM 720 C C . THR A 1 90 ? 11.402 1.357 -25.861 1.00 58.16 90 THR A C 1
ATOM 722 O O . THR A 1 90 ? 12.354 0.583 -25.906 1.00 58.16 90 THR A O 1
ATOM 725 N N . LEU A 1 91 ? 10.191 1.041 -26.333 1.00 54.94 91 LEU A N 1
ATOM 726 C CA . LEU A 1 91 ? 9.832 -0.205 -27.010 1.00 54.94 91 LEU A CA 1
ATOM 727 C C . LEU A 1 91 ? 9.933 -0.092 -28.541 1.00 54.94 91 LEU A C 1
ATOM 729 O O . LEU A 1 91 ? 9.758 -1.089 -29.233 1.00 54.94 91 LEU A O 1
ATOM 733 N N . THR A 1 92 ? 10.196 1.100 -29.077 1.00 51.53 92 THR A N 1
ATOM 734 C CA . THR A 1 92 ? 10.406 1.348 -30.508 1.00 51.53 92 THR A CA 1
ATOM 735 C C . THR A 1 92 ? 11.864 1.732 -30.724 1.00 51.53 92 THR A C 1
ATOM 737 O O . THR A 1 92 ? 12.343 2.701 -30.139 1.00 51.53 92 THR A O 1
ATOM 740 N N . GLY A 1 93 ? 12.602 0.954 -31.522 1.00 50.09 93 GLY A N 1
ATOM 741 C CA . GLY A 1 93 ? 13.961 1.329 -31.917 1.00 50.09 93 GLY A CA 1
ATOM 742 C C . GLY A 1 93 ? 13.961 2.647 -32.709 1.00 50.09 93 GLY A C 1
ATOM 743 O O . GLY A 1 93 ? 12.938 2.984 -33.306 1.00 50.09 93 GLY A O 1
ATOM 744 N N . PRO A 1 94 ? 15.091 3.380 -32.770 1.00 42.69 94 PRO A N 1
ATOM 745 C CA . PRO A 1 94 ? 15.163 4.715 -33.378 1.00 42.69 94 PRO A CA 1
ATOM 746 C C . PRO A 1 94 ? 14.719 4.795 -34.854 1.00 42.69 94 PRO A C 1
ATOM 748 O O . PRO A 1 94 ? 14.479 5.897 -35.333 1.00 42.69 94 PRO A O 1
ATOM 751 N N . ASN A 1 95 ? 14.552 3.658 -35.547 1.00 40.78 95 ASN A N 1
ATOM 752 C CA . ASN A 1 95 ? 14.120 3.569 -36.948 1.00 40.78 95 ASN A CA 1
ATOM 753 C C . ASN A 1 95 ? 12.888 2.665 -37.194 1.00 40.78 95 ASN A C 1
ATOM 755 O O . ASN A 1 95 ? 12.586 2.363 -38.347 1.00 40.78 95 ASN A O 1
ATOM 759 N N . GLU A 1 96 ? 12.161 2.212 -36.166 1.00 42.25 96 GLU A N 1
ATOM 760 C CA . GLU A 1 96 ? 10.999 1.323 -36.355 1.00 42.25 96 GLU A CA 1
ATOM 761 C C . GLU A 1 96 ? 9.677 2.019 -36.004 1.00 42.25 96 GLU A C 1
ATOM 763 O O . GLU A 1 96 ? 9.334 2.192 -34.837 1.00 42.25 96 GLU A O 1
ATOM 768 N N . ILE A 1 97 ? 8.883 2.352 -37.033 1.00 42.41 97 ILE A N 1
ATOM 769 C CA . ILE A 1 97 ? 7.522 2.926 -36.904 1.00 42.41 97 ILE A CA 1
ATOM 770 C C . ILE A 1 97 ? 6.536 1.936 -36.249 1.00 42.41 97 ILE A C 1
ATOM 772 O O . ILE A 1 97 ? 5.466 2.308 -35.774 1.00 42.41 97 ILE A O 1
ATOM 776 N N . SER A 1 98 ? 6.898 0.663 -36.140 1.00 41.03 98 SER A N 1
ATOM 777 C CA . SER A 1 98 ? 6.196 -0.306 -35.309 1.00 41.03 98 SER A CA 1
ATOM 778 C C . SER A 1 98 ? 7.115 -1.497 -35.112 1.00 41.03 98 SER A C 1
ATOM 780 O O . SER A 1 98 ? 7.189 -2.365 -35.980 1.00 41.03 98 SER A O 1
ATOM 782 N N . ALA A 1 99 ? 7.823 -1.553 -33.985 1.00 41.56 99 ALA A N 1
ATOM 783 C CA . ALA A 1 99 ? 8.559 -2.754 -33.629 1.00 41.56 99 ALA A CA 1
ATOM 784 C C . ALA A 1 99 ? 7.543 -3.879 -33.372 1.00 41.56 99 ALA A C 1
ATOM 786 O O . ALA A 1 99 ? 6.923 -3.961 -32.306 1.00 41.56 99 ALA A O 1
ATOM 787 N N . HIS A 1 100 ? 7.326 -4.726 -34.379 1.00 33.78 100 HIS A N 1
ATOM 788 C CA . HIS A 1 100 ? 6.547 -5.957 -34.291 1.00 33.78 100 HIS A CA 1
ATOM 789 C C . HIS A 1 100 ? 7.269 -6.932 -33.340 1.00 33.78 100 HIS A C 1
ATOM 791 O O . HIS A 1 100 ? 7.915 -7.877 -33.770 1.00 33.78 100 HIS A O 1
ATOM 797 N N . GLY A 1 101 ? 7.215 -6.682 -32.026 1.00 38.97 101 GLY A N 1
ATOM 798 C CA . GLY A 1 101 ? 7.895 -7.532 -31.043 1.00 38.97 101 GLY A CA 1
ATOM 799 C C . GLY A 1 101 ? 7.941 -7.017 -29.604 1.00 38.97 101 GLY A C 1
ATOM 800 O O . GLY A 1 101 ? 7.892 -7.826 -28.676 1.00 38.97 101 GLY A O 1
ATOM 801 N N . PHE A 1 102 ? 7.959 -5.702 -29.362 1.00 45.59 102 PHE A N 1
ATOM 802 C CA . PHE A 1 102 ? 8.063 -5.181 -27.994 1.00 45.59 102 PHE A CA 1
ATOM 803 C C . PHE A 1 102 ? 6.693 -5.059 -27.311 1.00 45.59 102 PHE A C 1
ATOM 805 O O . PHE A 1 102 ? 6.052 -4.008 -27.257 1.00 45.59 102 PHE A O 1
ATOM 812 N N . LYS A 1 103 ? 6.221 -6.168 -26.736 1.00 51.50 103 LYS A N 1
ATOM 813 C CA . LYS A 1 103 ? 5.048 -6.163 -25.851 1.00 51.50 103 LYS A CA 1
ATOM 814 C C . LYS A 1 103 ? 5.414 -5.494 -24.523 1.00 51.50 103 LYS A C 1
ATOM 816 O O . LYS A 1 103 ? 6.354 -5.923 -23.860 1.00 51.50 103 LYS A O 1
ATOM 821 N N . LYS A 1 104 ? 4.624 -4.504 -24.076 1.00 62.62 104 LYS A N 1
ATOM 822 C CA . LYS A 1 104 ? 4.701 -3.984 -22.694 1.00 62.62 104 LYS A CA 1
ATOM 823 C C . LYS A 1 104 ? 4.708 -5.165 -21.717 1.00 62.62 104 LYS A C 1
ATOM 825 O O . LYS A 1 104 ? 3.727 -5.913 -21.673 1.00 62.62 104 LYS A O 1
ATOM 830 N N . ASN A 1 105 ? 5.787 -5.334 -20.948 1.00 68.25 105 ASN A N 1
ATOM 831 C CA . ASN A 1 105 ? 5.834 -6.350 -19.902 1.00 68.25 105 ASN A CA 1
ATOM 832 C C . ASN A 1 105 ? 4.824 -5.961 -18.807 1.00 68.25 105 ASN A C 1
ATOM 834 O O . ASN A 1 105 ? 5.023 -5.002 -18.059 1.00 68.25 105 ASN A O 1
ATOM 838 N N . LYS A 1 106 ? 3.716 -6.706 -18.767 1.00 78.31 106 LYS A N 1
ATOM 839 C CA . LYS A 1 106 ? 2.610 -6.554 -17.812 1.00 78.31 106 LYS A CA 1
ATOM 840 C C . LYS A 1 106 ? 2.677 -7.596 -16.693 1.00 78.31 106 LYS A C 1
ATOM 842 O O . LYS A 1 106 ? 1.648 -7.956 -16.122 1.00 78.31 106 LYS A O 1
ATOM 847 N N . GLU A 1 107 ? 3.866 -8.111 -16.382 1.00 87.38 107 GLU A N 1
ATOM 848 C CA . GLU A 1 107 ? 4.054 -8.934 -15.193 1.00 87.38 107 GLU A CA 1
ATOM 849 C C . GLU A 1 107 ? 3.662 -8.131 -13.952 1.00 87.38 107 GLU A C 1
ATOM 851 O O . GLU A 1 107 ? 4.202 -7.058 -13.671 1.00 87.38 107 GLU A O 1
ATOM 856 N N . ARG A 1 108 ? 2.676 -8.660 -13.229 1.00 91.44 108 ARG A N 1
ATOM 857 C CA . ARG A 1 108 ? 1.992 -7.978 -12.137 1.00 91.44 108 ARG A CA 1
ATOM 858 C C . ARG A 1 108 ? 2.369 -8.581 -10.793 1.00 91.44 108 ARG A C 1
ATOM 860 O O . ARG A 1 108 ? 2.401 -9.802 -10.638 1.00 91.44 108 ARG A O 1
ATOM 867 N N . LEU A 1 109 ? 2.531 -7.702 -9.814 1.00 95.88 109 LEU A N 1
ATOM 868 C CA . LEU A 1 109 ? 2.408 -8.012 -8.394 1.00 95.88 109 LEU A CA 1
ATOM 869 C C . LEU A 1 109 ? 1.180 -7.297 -7.837 1.00 95.88 109 LEU A C 1
ATOM 871 O O . LEU A 1 109 ? 0.876 -6.186 -8.273 1.00 95.88 109 LEU A O 1
ATOM 875 N N . THR A 1 110 ? 0.509 -7.915 -6.873 1.00 97.44 110 THR A N 1
ATOM 876 C CA . THR A 1 110 ? -0.469 -7.222 -6.022 1.00 97.44 110 THR A CA 1
ATOM 877 C C . THR A 1 110 ? 0.184 -6.925 -4.684 1.00 97.44 110 THR A C 1
ATOM 879 O O . THR A 1 110 ? 0.919 -7.756 -4.153 1.00 97.44 110 THR A O 1
ATOM 882 N N . VAL A 1 111 ? -0.033 -5.723 -4.169 1.00 98.12 111 VAL A N 1
ATOM 883 C CA . VAL A 1 111 ? 0.598 -5.208 -2.958 1.00 98.12 111 VAL A CA 1
ATOM 884 C C . VAL A 1 111 ? -0.492 -4.692 -2.034 1.00 98.12 111 VAL A C 1
ATOM 886 O O . VAL A 1 111 ? -1.204 -3.770 -2.410 1.00 98.12 111 VAL A O 1
ATOM 889 N N . LEU A 1 112 ? -0.604 -5.254 -0.835 1.00 98.38 112 LEU A N 1
ATOM 890 C CA . LEU A 1 112 ? -1.470 -4.721 0.216 1.00 98.38 112 LEU A CA 1
ATOM 891 C C . LEU A 1 112 ? -0.667 -3.747 1.081 1.00 98.38 112 LEU A C 1
ATOM 893 O O . LEU A 1 112 ? 0.398 -4.091 1.611 1.00 98.38 112 LEU A O 1
ATOM 897 N N . THR A 1 113 ? -1.188 -2.531 1.203 1.00 98.44 113 THR A N 1
ATOM 898 C CA . THR A 1 113 ? -0.628 -1.446 2.016 1.00 98.44 113 THR A CA 1
ATOM 899 C C . THR A 1 113 ? -1.494 -1.227 3.250 1.00 98.44 113 THR A C 1
ATOM 901 O O . THR A 1 113 ? -2.703 -1.399 3.174 1.00 98.44 113 THR A O 1
ATOM 904 N N . CYS A 1 114 ? -0.899 -0.888 4.400 1.00 98.62 114 CYS A N 1
ATOM 905 C CA . CYS A 1 114 ? -1.648 -0.589 5.625 1.00 98.62 114 CYS A CA 1
ATOM 906 C C . CYS A 1 114 ? -0.850 0.329 6.562 1.00 98.62 114 CYS A C 1
ATOM 908 O O . CYS A 1 114 ? 0.343 0.107 6.789 1.00 98.62 114 CYS A O 1
ATOM 910 N N . ALA A 1 115 ? -1.489 1.368 7.098 1.00 98.62 115 ALA A N 1
ATOM 911 C CA . ALA A 1 115 ? -0.884 2.313 8.038 1.00 98.62 115 ALA A CA 1
ATOM 912 C C . ALA A 1 115 ? -1.943 2.969 8.934 1.00 98.62 115 ALA A C 1
ATOM 914 O O . ALA A 1 115 ? -3.122 3.003 8.573 1.00 98.62 115 ALA A O 1
ATOM 915 N N . ASN A 1 116 ? -1.516 3.510 10.081 1.00 97.94 116 ASN A N 1
ATOM 916 C CA . ASN A 1 116 ? -2.416 4.219 10.992 1.00 97.94 116 ASN A CA 1
ATOM 917 C C . ASN A 1 116 ? -2.670 5.685 10.612 1.00 97.94 116 ASN A C 1
ATOM 919 O O . ASN A 1 116 ? -1.914 6.290 9.844 1.00 97.94 116 ASN A O 1
ATOM 923 N N . ALA A 1 117 ? -3.709 6.281 11.203 1.00 96.25 117 ALA A N 1
ATOM 924 C CA . ALA A 1 117 ? -4.144 7.641 10.890 1.00 96.25 117 ALA A CA 1
ATOM 925 C C . ALA A 1 117 ? -3.139 8.734 11.274 1.00 96.25 117 ALA A C 1
ATOM 927 O O . ALA A 1 117 ? -3.071 9.774 10.623 1.00 96.25 117 ALA A O 1
ATOM 928 N N . THR A 1 118 ? -2.280 8.484 12.265 1.00 94.81 118 THR A N 1
ATOM 929 C CA . THR A 1 118 ? -1.177 9.402 12.620 1.00 94.81 118 THR A CA 1
ATOM 930 C C . THR A 1 118 ? 0.027 9.306 11.675 1.00 94.81 118 THR A C 1
ATOM 932 O O . THR A 1 118 ? 0.903 10.181 11.688 1.00 94.81 118 THR A O 1
ATOM 935 N N . GLY A 1 119 ? 0.098 8.253 10.853 1.00 95.12 119 GLY A N 1
ATOM 936 C CA . GLY A 1 119 ? 1.251 7.940 10.014 1.00 95.12 119 GLY A CA 1
ATOM 937 C C . GLY A 1 119 ? 2.496 7.506 10.793 1.00 95.12 119 GLY A C 1
ATOM 938 O O . GLY A 1 119 ? 3.586 7.506 10.220 1.00 95.12 119 GLY A O 1
ATOM 939 N N . SER A 1 120 ? 2.356 7.186 12.084 1.00 95.88 120 SER A N 1
ATOM 940 C CA . SER A 1 120 ? 3.460 6.752 12.953 1.00 95.88 120 SER A CA 1
ATOM 941 C C . SER A 1 120 ? 3.805 5.276 12.779 1.00 95.88 120 SER A C 1
ATOM 943 O O . SER A 1 120 ? 4.958 4.902 12.959 1.00 95.88 120 SER A O 1
ATOM 945 N N . HIS A 1 121 ? 2.836 4.455 12.371 1.00 98.12 121 HIS A N 1
ATOM 946 C CA . HIS A 1 121 ? 3.026 3.023 12.196 1.00 98.12 121 HIS A CA 1
ATOM 947 C C . HIS A 1 121 ? 2.561 2.588 10.807 1.00 98.12 121 HIS A C 1
ATOM 949 O O . HIS A 1 121 ? 1.401 2.762 10.422 1.00 98.12 121 HIS A O 1
ATOM 955 N N . LYS A 1 122 ? 3.502 2.015 10.054 1.00 98.31 122 LYS A N 1
ATOM 956 C CA . LYS A 1 122 ? 3.274 1.351 8.772 1.00 98.31 122 LYS A CA 1
ATOM 957 C C . LYS A 1 122 ? 3.383 -0.150 8.977 1.00 98.31 122 LYS A C 1
ATOM 959 O O . LYS A 1 122 ? 4.400 -0.629 9.470 1.00 98.31 122 LYS A O 1
ATOM 964 N N . ILE A 1 123 ? 2.382 -0.887 8.519 1.00 98.56 123 ILE A N 1
ATOM 965 C CA . ILE A 1 123 ? 2.436 -2.343 8.490 1.00 98.56 123 ILE A CA 1
ATOM 966 C C . ILE A 1 123 ? 3.346 -2.770 7.338 1.00 98.56 123 ILE A C 1
ATOM 968 O O . ILE A 1 123 ? 3.395 -2.134 6.278 1.00 98.56 123 ILE A O 1
ATOM 972 N N . LYS A 1 124 ? 4.089 -3.857 7.549 1.00 97.44 124 LYS A N 1
ATOM 973 C CA . LYS A 1 124 ? 4.899 -4.490 6.505 1.00 97.44 124 LYS A CA 1
ATOM 974 C C . LYS A 1 124 ? 4.016 -4.834 5.299 1.00 97.44 124 LYS A C 1
ATOM 976 O O . LYS A 1 124 ? 2.957 -5.434 5.470 1.00 97.44 124 LYS A O 1
ATOM 981 N N . LEU A 1 125 ? 4.476 -4.495 4.092 1.00 98.62 125 LEU A N 1
ATOM 982 C CA . LEU A 1 125 ? 3.759 -4.831 2.859 1.00 98.62 125 LEU A CA 1
ATOM 983 C C . LEU A 1 125 ? 3.532 -6.341 2.752 1.00 98.62 125 LEU A C 1
ATOM 985 O O . LEU A 1 125 ? 4.428 -7.130 3.065 1.00 98.62 125 LEU A O 1
ATOM 989 N N . LEU A 1 126 ? 2.378 -6.725 2.216 1.00 98.50 126 LEU A N 1
ATOM 990 C CA . LEU A 1 126 ? 2.161 -8.060 1.671 1.00 98.50 126 LEU A CA 1
ATOM 991 C C . LEU A 1 126 ? 2.218 -7.979 0.148 1.00 98.50 126 LEU A C 1
ATOM 993 O O . LEU A 1 126 ? 1.483 -7.211 -0.463 1.00 98.50 126 LEU A O 1
ATOM 997 N N . VAL A 1 127 ? 3.087 -8.781 -0.456 1.00 98.25 127 VAL A N 1
ATOM 998 C CA . VAL A 1 127 ? 3.264 -8.879 -1.904 1.00 98.25 127 VAL A CA 1
ATOM 999 C C . VAL A 1 127 ? 2.781 -10.244 -2.374 1.00 98.25 127 VAL A C 1
ATOM 1001 O O . VAL A 1 127 ? 3.248 -11.278 -1.895 1.00 98.25 127 VAL A O 1
ATOM 1004 N N . ILE A 1 128 ? 1.869 -10.244 -3.340 1.00 97.94 128 ILE A N 1
ATOM 1005 C CA . ILE A 1 128 ? 1.310 -11.440 -3.960 1.00 97.94 128 ILE A CA 1
ATOM 1006 C C . ILE A 1 128 ? 1.882 -11.569 -5.369 1.00 97.94 128 ILE A C 1
ATOM 1008 O O . ILE A 1 128 ? 1.625 -10.737 -6.245 1.00 97.94 128 ILE A O 1
ATOM 1012 N N . GLY A 1 129 ? 2.673 -12.619 -5.579 1.00 96.69 129 GLY A N 1
ATOM 1013 C CA . GLY A 1 129 ? 3.214 -12.985 -6.885 1.00 96.69 129 GLY A CA 1
ATOM 1014 C C . GLY A 1 129 ? 2.583 -14.255 -7.453 1.00 96.69 129 GLY A C 1
ATOM 1015 O O . GLY A 1 129 ? 1.786 -14.934 -6.811 1.00 96.69 129 GLY A O 1
ATOM 1016 N N . LYS A 1 130 ? 2.972 -14.607 -8.680 1.00 94.19 130 LYS A N 1
ATOM 1017 C CA . LYS A 1 130 ? 2.422 -15.777 -9.381 1.00 94.19 130 LYS A CA 1
ATOM 1018 C C . LYS A 1 130 ? 2.962 -17.099 -8.838 1.00 94.19 130 LYS A C 1
ATOM 1020 O O . LYS A 1 130 ? 2.221 -18.059 -8.638 1.00 94.19 130 LYS A O 1
ATOM 1025 N N . SER A 1 131 ? 4.278 -17.163 -8.639 1.00 93.25 131 SER A N 1
ATOM 1026 C CA . SER A 1 131 ? 4.978 -18.391 -8.250 1.00 93.25 131 SER A CA 1
ATOM 1027 C C . SER A 1 131 ? 5.083 -18.513 -6.735 1.00 93.25 131 SER A C 1
ATOM 1029 O O . SER A 1 131 ? 5.423 -17.541 -6.063 1.00 93.25 131 SER A O 1
ATOM 1031 N N . LYS A 1 132 ? 4.857 -19.720 -6.207 1.00 91.94 132 LYS A N 1
ATOM 1032 C CA . LYS A 1 132 ? 5.077 -20.049 -4.790 1.00 91.94 132 LYS A CA 1
ATOM 1033 C C . LYS A 1 132 ? 6.530 -19.843 -4.376 1.00 91.94 132 LYS A C 1
ATOM 1035 O O . LYS A 1 132 ? 6.787 -19.204 -3.366 1.00 91.94 132 LYS A O 1
ATOM 1040 N N . ASN A 1 133 ? 7.456 -20.322 -5.205 1.00 90.50 133 ASN A N 1
ATOM 1041 C CA . ASN A 1 133 ? 8.896 -20.246 -4.973 1.00 90.50 133 ASN A CA 1
ATOM 1042 C C . ASN A 1 133 ? 9.578 -19.668 -6.222 1.00 90.50 133 ASN A C 1
ATOM 1044 O O . ASN A 1 133 ? 10.056 -20.421 -7.076 1.00 90.50 133 ASN A O 1
ATOM 1048 N N . PRO A 1 134 ? 9.575 -18.337 -6.411 1.00 92.56 134 PRO A N 1
ATOM 1049 C CA . PRO A 1 134 ? 10.302 -17.725 -7.513 1.00 92.56 134 PRO A CA 1
ATOM 1050 C C . PRO A 1 134 ? 11.800 -18.016 -7.380 1.00 92.56 134 PRO A C 1
ATOM 1052 O O . PRO A 1 134 ? 12.369 -17.793 -6.314 1.00 92.56 134 PRO A O 1
ATOM 1055 N N . ARG A 1 135 ? 12.460 -18.438 -8.468 1.00 93.25 135 ARG A N 1
ATOM 1056 C CA . ARG A 1 135 ? 13.906 -18.751 -8.461 1.00 93.25 135 ARG A CA 1
ATOM 1057 C C . ARG A 1 135 ? 14.764 -17.599 -7.924 1.00 93.25 135 ARG A C 1
ATOM 1059 O O . ARG A 1 135 ? 15.743 -17.835 -7.232 1.00 93.25 135 ARG A O 1
ATOM 1066 N N . ALA A 1 136 ? 14.364 -16.356 -8.194 1.00 93.75 136 ALA A N 1
ATOM 1067 C CA . ALA A 1 136 ? 15.064 -15.163 -7.716 1.00 93.75 136 ALA A CA 1
ATOM 1068 C C . ALA A 1 136 ? 15.021 -14.974 -6.185 1.00 93.75 136 ALA A C 1
ATOM 1070 O O . ALA A 1 136 ? 15.770 -14.155 -5.659 1.00 93.75 136 ALA A O 1
ATOM 1071 N N . LEU A 1 137 ? 14.138 -15.689 -5.479 1.00 94.12 137 LEU A N 1
ATOM 1072 C CA . LEU A 1 137 ? 14.019 -15.657 -4.017 1.00 94.12 137 LEU A CA 1
ATOM 1073 C C . LEU A 1 137 ? 14.658 -16.882 -3.343 1.00 94.12 137 LEU A C 1
ATOM 1075 O O . LEU A 1 137 ? 14.686 -16.952 -2.116 1.00 94.12 137 LEU A O 1
ATOM 1079 N N . THR A 1 138 ? 15.186 -17.838 -4.114 1.00 93.25 138 THR A N 1
ATOM 1080 C CA . THR A 1 138 ? 15.857 -19.024 -3.571 1.00 93.25 138 THR A CA 1
ATOM 1081 C C . THR A 1 138 ? 17.040 -18.617 -2.688 1.00 93.25 138 THR A C 1
ATOM 1083 O O . THR A 1 138 ? 17.857 -17.783 -3.072 1.00 93.25 138 THR A O 1
ATOM 1086 N N . GLY A 1 139 ? 17.128 -19.204 -1.491 1.00 91.00 139 GLY A N 1
ATOM 1087 C CA . GLY A 1 139 ? 18.201 -18.937 -0.526 1.00 91.00 139 GLY A CA 1
ATOM 1088 C C . GLY A 1 139 ? 18.016 -17.676 0.330 1.00 91.00 139 GLY A C 1
ATOM 1089 O O . GLY A 1 139 ? 18.800 -17.454 1.251 1.00 91.00 139 GLY A O 1
ATOM 1090 N N . ILE A 1 140 ? 16.977 -16.865 0.092 1.00 91.88 140 ILE A N 1
ATOM 1091 C CA . ILE A 1 140 ? 16.690 -15.687 0.920 1.00 91.88 140 ILE A CA 1
ATOM 1092 C C . ILE A 1 140 ? 15.899 -16.109 2.161 1.00 91.88 140 ILE A C 1
ATOM 1094 O O . ILE A 1 140 ? 14.747 -16.523 2.063 1.00 91.88 140 ILE A O 1
ATOM 1098 N N . LYS A 1 141 ? 16.514 -15.971 3.341 1.00 89.19 141 LYS A N 1
ATOM 1099 C CA . LYS A 1 141 ? 15.894 -16.336 4.629 1.00 89.19 141 LYS A CA 1
ATOM 1100 C C . LYS A 1 141 ? 14.848 -15.325 5.103 1.00 89.19 141 LYS A C 1
ATOM 1102 O O . LYS A 1 141 ? 13.822 -15.710 5.653 1.00 89.19 141 LYS A O 1
ATOM 1107 N N . HIS A 1 142 ? 15.104 -14.035 4.885 1.00 91.75 142 HIS A N 1
ATOM 1108 C CA . HIS A 1 142 ? 14.243 -12.950 5.351 1.00 91.75 142 HIS A CA 1
ATOM 1109 C C . HIS A 1 142 ? 13.975 -11.959 4.225 1.00 91.75 142 HIS A C 1
ATOM 1111 O O . HIS A 1 142 ? 14.902 -11.383 3.657 1.00 91.75 142 HIS A O 1
ATOM 1117 N N . LEU A 1 143 ? 12.694 -11.753 3.919 1.00 95.44 143 LEU A N 1
ATOM 1118 C CA . LEU A 1 143 ? 12.247 -10.732 2.981 1.00 95.44 143 LEU A CA 1
ATOM 1119 C C . LEU A 1 143 ? 11.809 -9.471 3.739 1.00 95.44 143 LEU A C 1
ATOM 1121 O O . LEU A 1 143 ? 11.231 -9.573 4.827 1.00 95.44 143 LEU A O 1
ATOM 1125 N N . PRO A 1 144 ? 12.023 -8.276 3.159 1.00 96.75 144 PRO A N 1
ATOM 1126 C CA . PRO A 1 144 ? 11.567 -7.023 3.758 1.00 96.75 144 PRO A CA 1
ATOM 1127 C C . PRO A 1 144 ? 10.038 -6.841 3.672 1.00 96.75 144 PRO A C 1
ATOM 1129 O O . PRO A 1 144 ? 9.491 -5.903 4.244 1.00 96.75 144 PRO A O 1
ATOM 1132 N N . VAL A 1 145 ? 9.343 -7.752 2.985 1.00 97.62 145 VAL A N 1
ATOM 1133 C CA . VAL A 1 145 ? 7.883 -7.825 2.842 1.00 97.62 145 VAL A CA 1
ATOM 1134 C C . VAL A 1 145 ? 7.405 -9.222 3.231 1.00 97.62 145 VAL A C 1
ATOM 1136 O O . VAL A 1 145 ? 8.186 -10.174 3.216 1.00 97.62 145 VAL A O 1
ATOM 1139 N N . ALA A 1 146 ? 6.119 -9.373 3.530 1.00 97.31 146 ALA A N 1
ATOM 1140 C CA . ALA A 1 146 ? 5.494 -10.686 3.493 1.00 97.31 146 ALA A CA 1
ATOM 1141 C C . ALA A 1 146 ? 5.218 -11.075 2.037 1.00 97.31 146 ALA A C 1
ATOM 1143 O O . ALA A 1 146 ? 4.737 -10.253 1.261 1.00 97.31 146 ALA A O 1
ATOM 1144 N N . TYR A 1 147 ? 5.513 -12.318 1.659 1.00 97.12 147 TYR A N 1
ATOM 1145 C CA . TYR A 1 147 ? 5.270 -12.813 0.306 1.00 97.12 147 TYR A CA 1
ATOM 1146 C C . TYR A 1 147 ? 4.256 -13.954 0.320 1.00 97.12 147 TYR A C 1
ATOM 1148 O O . TYR A 1 147 ? 4.375 -14.899 1.104 1.00 97.12 147 TYR A O 1
ATOM 1156 N N . LYS A 1 148 ? 3.270 -13.873 -0.570 1.00 96.94 148 LYS A N 1
ATOM 1157 C CA . LYS A 1 148 ? 2.316 -14.945 -0.861 1.00 96.94 148 LYS A CA 1
ATOM 1158 C C . LYS A 1 148 ? 2.235 -15.175 -2.359 1.00 96.94 148 LYS A C 1
ATOM 1160 O O . LYS A 1 148 ? 2.687 -14.356 -3.158 1.00 96.94 148 LYS A O 1
ATOM 1165 N N . ASN A 1 149 ? 1.670 -16.315 -2.739 1.00 95.56 149 ASN A N 1
ATOM 1166 C CA . ASN A 1 149 ? 1.453 -16.634 -4.136 1.00 95.56 149 ASN A CA 1
ATOM 1167 C C . ASN A 1 149 ? -0.013 -16.919 -4.428 1.00 95.56 149 ASN A C 1
ATOM 1169 O O . ASN A 1 149 ? -0.679 -17.610 -3.667 1.00 95.56 149 ASN A O 1
ATOM 1173 N N . GLN A 1 150 ? -0.459 -16.459 -5.588 1.00 95.06 150 GLN A N 1
ATOM 1174 C CA . GLN A 1 150 ? -1.771 -16.750 -6.149 1.00 95.06 150 GLN A CA 1
ATOM 1175 C C . GLN A 1 150 ? -1.597 -16.791 -7.674 1.00 95.06 150 GLN A C 1
ATOM 1177 O O . GLN A 1 150 ? -0.843 -15.992 -8.226 1.00 95.06 150 GLN A O 1
ATOM 1182 N N . LYS A 1 151 ? -2.217 -17.748 -8.380 1.00 90.19 151 LYS A N 1
ATOM 1183 C CA . LYS A 1 151 ? -1.920 -18.009 -9.811 1.00 90.19 151 LYS A CA 1
ATOM 1184 C C . LYS A 1 151 ? -2.155 -16.797 -10.725 1.00 90.19 151 LYS A C 1
ATOM 1186 O O . LYS A 1 151 ? -1.450 -16.640 -11.723 1.00 90.19 151 LYS A O 1
ATOM 1191 N N . ASN A 1 152 ? -3.108 -15.949 -10.360 1.00 88.81 152 ASN A N 1
ATOM 1192 C CA . ASN A 1 152 ? -3.443 -14.701 -11.034 1.00 88.81 152 ASN A CA 1
ATOM 1193 C C . ASN A 1 152 ? -2.811 -13.486 -10.337 1.00 88.81 152 ASN A C 1
ATOM 1195 O O . ASN A 1 152 ? -3.018 -12.370 -10.788 1.00 88.81 152 ASN A O 1
ATOM 1199 N N . CYS A 1 153 ? -2.024 -13.655 -9.274 1.00 89.62 153 CYS A N 1
ATOM 1200 C CA . CYS A 1 153 ? -1.558 -12.574 -8.403 1.00 89.62 153 CYS A CA 1
ATOM 1201 C C . CYS A 1 153 ? -2.709 -11.738 -7.813 1.00 89.62 153 CYS A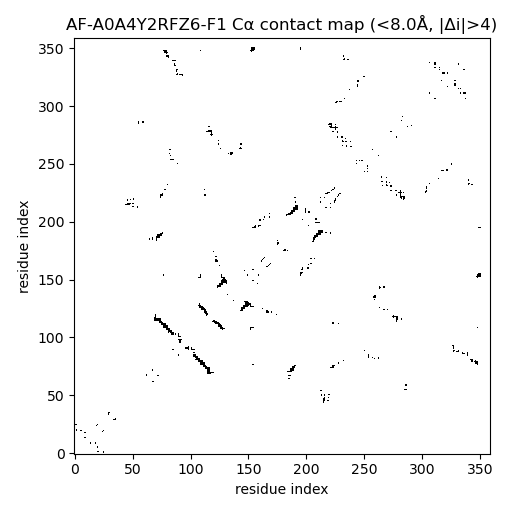 C 1
ATOM 1203 O O . CYS A 1 153 ? -2.550 -10.533 -7.657 1.00 89.62 153 CYS A O 1
ATOM 1205 N N . TRP A 1 154 ? -3.876 -12.321 -7.559 1.00 91.94 154 TRP A N 1
ATOM 1206 C CA . TRP A 1 154 ? -4.992 -11.626 -6.916 1.00 91.94 154 TRP A CA 1
ATOM 1207 C C . TRP A 1 154 ? -4.972 -11.807 -5.403 1.00 91.94 154 TRP A C 1
ATOM 1209 O O . TRP A 1 154 ? -4.440 -12.796 -4.900 1.00 91.94 154 TRP A O 1
ATOM 1219 N N . MET A 1 155 ? -5.550 -10.838 -4.700 1.00 92.56 155 MET A N 1
ATOM 1220 C CA . MET A 1 155 ? -5.965 -11.007 -3.319 1.00 92.56 155 MET A CA 1
ATOM 1221 C C . MET A 1 155 ? -7.160 -11.958 -3.271 1.00 92.56 155 MET A C 1
ATOM 1223 O O . MET A 1 155 ? -8.090 -11.847 -4.075 1.00 92.56 155 MET A O 1
ATOM 1227 N N . ASP A 1 156 ? -7.116 -12.884 -2.322 1.00 92.62 156 ASP A N 1
ATOM 1228 C CA . ASP A 1 156 ? -8.216 -13.773 -1.983 1.00 92.62 156 ASP A CA 1
ATOM 1229 C C . ASP A 1 156 ? -8.452 -13.768 -0.469 1.00 92.62 156 ASP A C 1
ATOM 1231 O O . ASP A 1 156 ? -7.655 -13.236 0.314 1.00 92.62 156 ASP A O 1
ATOM 1235 N N . ARG A 1 157 ? -9.572 -14.369 -0.068 1.00 93.19 157 ARG A N 1
ATOM 1236 C CA . ARG A 1 157 ? -10.024 -14.410 1.321 1.00 93.19 157 ARG A CA 1
ATOM 1237 C C . ARG A 1 157 ? -8.980 -15.024 2.257 1.00 93.19 157 ARG A C 1
ATOM 1239 O O . ARG A 1 157 ? -8.734 -14.484 3.333 1.00 93.19 157 ARG A O 1
ATOM 1246 N N . ASP A 1 158 ? -8.346 -16.125 1.864 1.00 94.06 158 ASP A N 1
ATOM 1247 C CA . ASP A 1 158 ? -7.426 -16.866 2.734 1.00 94.06 158 ASP A CA 1
ATOM 1248 C C . ASP A 1 158 ? -6.100 -16.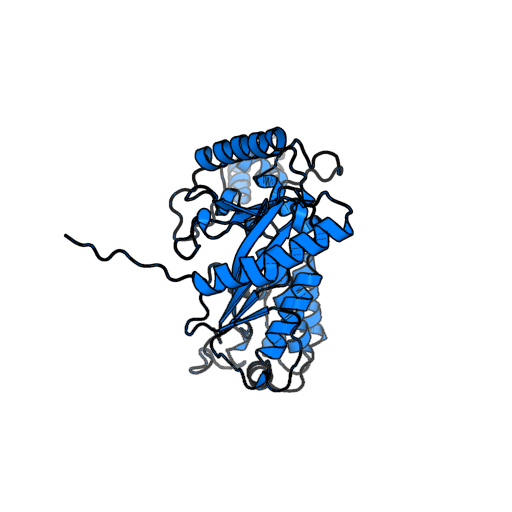120 2.921 1.00 94.06 158 ASP A C 1
ATOM 1250 O O . ASP A 1 158 ? -5.545 -16.078 4.025 1.00 94.06 158 ASP A O 1
ATOM 1254 N N . ILE A 1 159 ? -5.607 -15.475 1.861 1.00 96.38 159 ILE A N 1
ATOM 1255 C CA . ILE A 1 159 ? -4.447 -14.585 1.926 1.00 96.38 159 ILE A CA 1
ATOM 1256 C C . ILE A 1 159 ? -4.748 -13.389 2.835 1.00 96.38 159 ILE A C 1
ATOM 1258 O O . ILE A 1 159 ? -3.896 -13.033 3.657 1.00 96.38 159 ILE A O 1
ATOM 1262 N N . PHE A 1 160 ? -5.947 -12.808 2.740 1.00 96.75 160 PHE A N 1
ATOM 1263 C CA . PHE A 1 160 ? -6.349 -11.685 3.584 1.00 96.75 160 PHE A CA 1
ATOM 1264 C C . PHE A 1 160 ? -6.456 -12.092 5.063 1.00 96.75 160 PHE A C 1
ATOM 1266 O O . PHE A 1 160 ? -5.887 -11.419 5.924 1.00 96.75 160 PHE A O 1
ATOM 1273 N N . ILE A 1 161 ? -7.093 -13.230 5.377 1.00 96.62 161 ILE A N 1
ATOM 1274 C CA . ILE A 1 161 ? -7.167 -13.772 6.751 1.00 96.62 161 ILE A CA 1
ATOM 1275 C C . ILE A 1 161 ? -5.765 -14.014 7.309 1.00 96.62 161 ILE A C 1
ATOM 1277 O O . ILE A 1 161 ? -5.478 -13.644 8.451 1.00 96.62 161 ILE A O 1
ATOM 1281 N N . TYR A 1 162 ? -4.880 -14.620 6.512 1.00 97.38 162 TYR A N 1
ATOM 1282 C CA . TYR A 1 162 ? -3.490 -14.824 6.906 1.00 97.38 162 TYR A CA 1
ATOM 1283 C C . TYR A 1 162 ? -2.807 -13.493 7.223 1.00 97.38 162 TYR A C 1
ATOM 1285 O O . TYR A 1 162 ? -2.152 -13.372 8.256 1.00 97.38 162 TYR A O 1
ATOM 1293 N N . TRP A 1 163 ? -2.948 -12.487 6.359 1.00 98.31 163 TRP A N 1
ATOM 1294 C CA . TRP A 1 163 ? -2.345 -11.181 6.598 1.00 98.31 163 TRP A CA 1
ATOM 1295 C C . TRP A 1 163 ? -2.892 -10.531 7.868 1.00 98.31 163 TRP A C 1
ATOM 1297 O O . TRP A 1 163 ? -2.106 -10.076 8.701 1.00 98.31 163 TRP A O 1
ATOM 1307 N N . PHE A 1 164 ? -4.208 -10.565 8.072 1.00 98.31 164 PHE A N 1
ATOM 1308 C CA . PHE A 1 164 ? -4.833 -10.009 9.263 1.00 98.31 164 PHE A CA 1
ATOM 1309 C C . PHE A 1 164 ? -4.289 -10.670 10.540 1.00 98.31 164 PHE A C 1
ATOM 1311 O O . PHE A 1 164 ? -3.776 -9.991 11.430 1.00 98.31 164 PHE A O 1
ATOM 1318 N N . LYS A 1 165 ? -4.326 -12.007 10.610 1.00 97.88 165 LYS A N 1
ATOM 1319 C CA . LYS A 1 165 ? -3.975 -12.765 11.822 1.00 97.88 165 LYS A CA 1
ATOM 1320 C C . LYS A 1 165 ? -2.471 -12.873 12.069 1.00 97.88 165 LYS A C 1
ATOM 1322 O O . LYS A 1 165 ? -2.045 -12.853 13.217 1.00 97.88 165 LYS A O 1
ATOM 1327 N N . CYS A 1 166 ? -1.665 -13.014 11.019 1.00 98.00 166 CYS A N 1
ATOM 1328 C CA . CYS A 1 166 ? -0.235 -13.312 11.146 1.00 98.00 166 CYS A CA 1
ATOM 1329 C C . CYS A 1 166 ? 0.674 -12.097 10.929 1.00 98.00 166 CYS A C 1
ATOM 1331 O O . CYS A 1 166 ? 1.865 -12.188 11.222 1.00 98.00 166 CYS A O 1
ATOM 1333 N N . ILE A 1 167 ? 0.158 -10.983 10.397 1.00 98.38 167 ILE A N 1
ATOM 1334 C CA . ILE A 1 167 ? 0.961 -9.786 10.104 1.00 98.38 167 ILE A CA 1
ATOM 1335 C C . ILE A 1 167 ? 0.378 -8.568 10.813 1.00 98.38 167 ILE A C 1
ATOM 1337 O O . ILE A 1 167 ? 1.064 -7.971 11.638 1.00 98.38 167 ILE A O 1
ATOM 1341 N N . PHE A 1 168 ? -0.873 -8.210 10.525 1.00 98.62 168 PHE A N 1
ATOM 1342 C CA . PHE A 1 168 ? -1.498 -7.003 11.062 1.00 98.62 168 PHE A CA 1
ATOM 1343 C C . PHE A 1 168 ? -1.643 -7.060 12.587 1.00 98.62 168 PHE A C 1
ATOM 1345 O O . PHE A 1 168 ? -1.063 -6.226 13.280 1.00 98.62 168 PHE A O 1
ATOM 1352 N N . VAL A 1 169 ? -2.344 -8.071 13.112 1.00 98.44 169 VAL A N 1
ATOM 1353 C CA . VAL A 1 169 ? -2.606 -8.225 14.553 1.00 98.44 169 VAL A CA 1
ATOM 1354 C C . VAL A 1 169 ? -1.309 -8.244 15.380 1.00 98.44 169 VAL A C 1
ATOM 1356 O O . VAL A 1 169 ? -1.194 -7.420 16.289 1.00 98.44 169 VAL A O 1
ATOM 1359 N N . PRO A 1 170 ? -0.287 -9.073 15.070 1.00 98.25 170 PRO A N 1
ATOM 1360 C CA . PRO A 1 170 ? 0.964 -9.063 15.830 1.00 98.25 170 PRO A CA 1
ATOM 1361 C C . PRO A 1 170 ? 1.710 -7.725 15.760 1.00 98.25 170 PRO A C 1
ATOM 1363 O O . PRO A 1 170 ? 2.240 -7.269 16.772 1.00 98.25 170 PRO A O 1
ATOM 1366 N N . SER A 1 171 ? 1.729 -7.072 14.589 1.00 98.25 171 SER A N 1
ATOM 1367 C CA . SER A 1 171 ? 2.384 -5.767 14.413 1.00 98.25 171 SER A CA 1
ATOM 1368 C C . SER A 1 171 ? 1.705 -4.689 15.254 1.00 98.25 171 SER A C 1
ATOM 1370 O O . SER A 1 171 ? 2.378 -3.893 15.900 1.00 98.25 171 SER A O 1
ATOM 1372 N N . VAL A 1 172 ? 0.371 -4.675 15.282 1.00 98.12 172 VAL A N 1
ATOM 1373 C CA . VAL A 1 172 ? -0.418 -3.741 16.092 1.00 98.12 172 VAL A CA 1
ATOM 1374 C C . VAL A 1 172 ? -0.212 -3.991 17.583 1.00 98.12 172 VAL A C 1
ATOM 1376 O O . VAL A 1 172 ? 0.033 -3.040 18.316 1.00 98.12 172 VAL A O 1
ATOM 1379 N N . ILE A 1 173 ? -0.262 -5.246 18.041 1.00 97.88 173 ILE A N 1
ATOM 1380 C CA . ILE A 1 173 ? -0.028 -5.579 19.455 1.00 97.88 173 ILE A CA 1
ATOM 1381 C C . ILE A 1 173 ? 1.369 -5.121 19.888 1.00 97.88 173 ILE A C 1
ATOM 1383 O O . ILE A 1 173 ? 1.517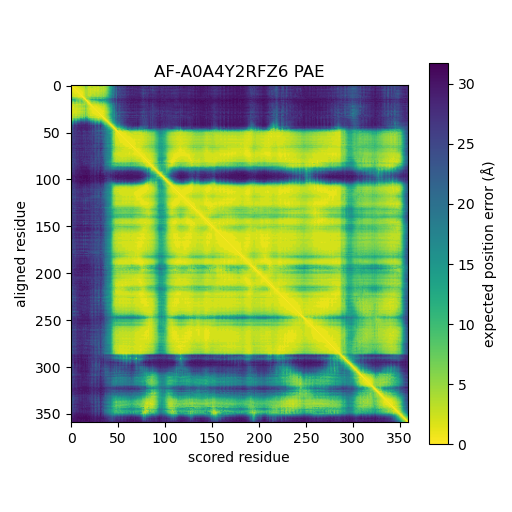 -4.525 20.954 1.00 97.88 173 ILE A O 1
ATOM 1387 N N . SER A 1 174 ? 2.390 -5.362 19.059 1.00 97.56 174 SER A N 1
ATOM 1388 C CA . SER A 1 174 ? 3.754 -4.904 19.337 1.00 97.56 174 SER A CA 1
ATOM 1389 C C . SER A 1 174 ? 3.840 -3.379 19.432 1.00 97.56 174 SER A C 1
ATOM 1391 O O . SER A 1 174 ? 4.502 -2.867 20.330 1.00 97.56 174 SER A O 1
ATOM 1393 N N . GLU A 1 175 ? 3.167 -2.656 18.535 1.00 97.38 175 GLU A N 1
ATOM 1394 C CA . GLU A 1 175 ? 3.137 -1.189 18.525 1.00 97.38 175 GLU A CA 1
ATOM 1395 C C . GLU A 1 175 ? 2.418 -0.616 19.756 1.00 97.38 175 GLU A C 1
ATOM 1397 O O . GLU A 1 175 ? 2.913 0.315 20.390 1.00 97.38 175 GLU A O 1
ATOM 1402 N N . LEU A 1 176 ? 1.268 -1.186 20.132 1.00 96.31 176 LEU A N 1
ATOM 1403 C CA . LEU A 1 176 ? 0.523 -0.781 21.327 1.00 96.31 176 LEU A CA 1
ATOM 1404 C C . LEU A 1 176 ? 1.361 -0.979 22.594 1.00 96.31 176 LEU A C 1
ATOM 1406 O O . LEU A 1 176 ? 1.461 -0.063 23.410 1.00 96.31 176 LEU A O 1
ATOM 1410 N N . LYS A 1 177 ? 2.021 -2.139 22.720 1.00 96.62 177 LYS A N 1
ATOM 1411 C CA . LYS A 1 177 ? 2.930 -2.436 23.837 1.00 96.62 177 LYS A CA 1
ATOM 1412 C C . LYS A 1 177 ? 4.108 -1.466 23.883 1.00 96.62 177 LYS A C 1
ATOM 1414 O O . LYS A 1 177 ? 4.402 -0.927 24.944 1.00 96.62 177 LYS A O 1
ATOM 1419 N N . ALA A 1 178 ? 4.740 -1.192 22.741 1.00 97.06 178 ALA A N 1
ATOM 1420 C CA . ALA A 1 178 ? 5.852 -0.244 22.655 1.00 97.06 178 ALA A CA 1
ATOM 1421 C C . ALA A 1 178 ? 5.451 1.183 23.070 1.00 97.06 178 ALA A C 1
ATOM 1423 O O . ALA A 1 178 ? 6.271 1.922 23.610 1.00 97.06 178 ALA A O 1
ATOM 1424 N N . LYS A 1 179 ? 4.185 1.561 22.861 1.00 95.25 179 LYS A N 1
ATOM 1425 C CA . LYS A 1 179 ? 3.615 2.853 23.272 1.00 95.25 179 LYS A CA 1
ATOM 1426 C C . LYS A 1 179 ? 3.006 2.860 24.677 1.00 95.25 179 LYS A C 1
ATOM 1428 O O . LYS A 1 179 ? 2.405 3.863 25.055 1.00 95.25 179 LYS A O 1
ATOM 1433 N N . GLY A 1 180 ? 3.122 1.768 25.437 1.00 95.62 180 GLY A N 1
ATOM 1434 C CA . GLY A 1 180 ? 2.543 1.656 26.780 1.00 95.62 180 GLY A CA 1
ATOM 1435 C C . GLY A 1 180 ? 1.015 1.753 26.799 1.00 95.62 180 GLY A C 1
ATOM 1436 O O . GLY A 1 180 ? 0.437 2.202 27.787 1.00 95.62 180 GLY A O 1
ATOM 1437 N N . LYS A 1 181 ? 0.348 1.389 25.697 1.00 94.56 181 LYS A N 1
ATOM 1438 C CA . LYS A 1 181 ? -1.115 1.385 25.615 1.00 94.56 181 LYS A CA 1
ATOM 1439 C C . LYS A 1 181 ? -1.680 0.167 26.369 1.00 94.56 181 LYS A C 1
ATOM 1441 O O . LYS A 1 181 ? -1.052 -0.893 26.337 1.00 94.56 181 LYS A O 1
ATOM 1446 N N . PRO A 1 182 ? -2.862 0.286 27.003 1.00 93.12 182 PRO A N 1
ATOM 1447 C CA . PRO A 1 182 ? -3.528 -0.835 27.669 1.00 93.12 182 PRO A CA 1
ATOM 1448 C C . PRO A 1 182 ? -3.733 -2.043 26.743 1.00 93.12 182 PRO A C 1
ATOM 1450 O O . PRO A 1 182 ? -3.988 -1.865 25.549 1.00 93.12 182 PRO A O 1
ATOM 1453 N N . GLU A 1 183 ? -3.660 -3.268 27.272 1.00 88.62 183 GLU A N 1
ATOM 1454 C CA . GLU A 1 183 ? -3.836 -4.496 26.472 1.00 88.62 183 GLU A CA 1
ATOM 1455 C C . GLU A 1 183 ? -5.244 -4.632 25.877 1.00 88.62 183 GLU A C 1
ATOM 1457 O O . GLU A 1 183 ? -5.425 -5.252 24.830 1.00 88.62 183 GLU A O 1
ATOM 1462 N N . ASP A 1 184 ? -6.235 -4.003 26.505 1.00 91.75 184 ASP A N 1
ATOM 1463 C CA . ASP A 1 184 ? -7.618 -3.928 26.048 1.00 91.75 184 ASP A CA 1
ATOM 1464 C C . ASP A 1 184 ? -7.874 -2.758 25.078 1.00 91.75 184 ASP A C 1
ATOM 1466 O O . ASP A 1 184 ? -9.019 -2.516 24.690 1.00 91.75 184 ASP A O 1
ATOM 1470 N N . SER A 1 185 ? -6.827 -2.066 24.613 1.00 94.56 185 SER A N 1
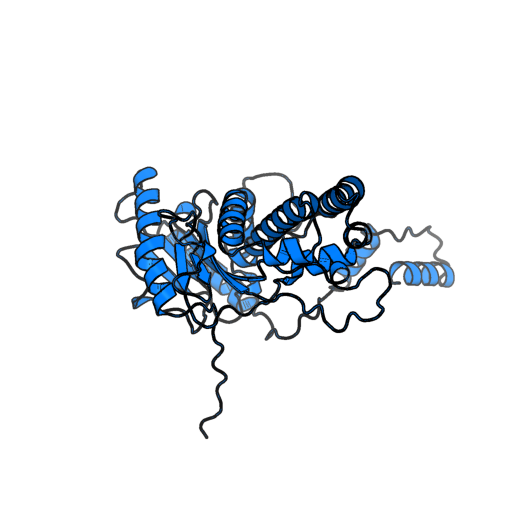ATOM 1471 C CA . SER A 1 185 ? -6.943 -0.989 23.625 1.00 94.56 185 SER A CA 1
ATOM 1472 C C . SER A 1 185 ? -7.687 -1.444 22.369 1.00 94.56 185 SER A C 1
ATOM 1474 O O . SER A 1 185 ? -7.279 -2.375 21.671 1.00 94.56 185 SER A O 1
ATOM 1476 N N . LYS A 1 186 ? -8.764 -0.730 22.032 1.00 96.81 186 LYS A N 1
ATOM 1477 C CA . LYS A 1 186 ? -9.545 -0.976 20.816 1.00 96.81 186 LYS A CA 1
ATOM 1478 C C . LYS A 1 186 ? -8.800 -0.499 19.574 1.00 96.81 186 LYS A C 1
ATOM 1480 O O . LYS A 1 186 ? -8.287 0.615 19.563 1.00 96.81 186 LYS A O 1
ATOM 1485 N N . VAL A 1 187 ? -8.753 -1.322 18.528 1.00 98.06 187 VAL A N 1
ATOM 1486 C CA . VAL A 1 187 ? -8.126 -0.989 17.239 1.00 98.06 187 VAL A CA 1
ATOM 1487 C C . VAL A 1 187 ? -9.085 -1.297 16.107 1.00 98.06 187 VAL A C 1
ATOM 1489 O O . VAL A 1 187 ? -9.690 -2.369 16.070 1.00 98.06 187 VAL A O 1
ATOM 1492 N N . ILE A 1 188 ? -9.182 -0.366 15.161 1.00 98.12 188 ILE A N 1
ATOM 1493 C CA . ILE A 1 188 ? -10.053 -0.488 13.995 1.00 98.12 188 ILE A CA 1
ATOM 1494 C C . ILE A 1 188 ? -9.215 -0.552 12.730 1.00 98.12 188 ILE A C 1
ATOM 1496 O O . ILE A 1 188 ? -8.364 0.305 12.497 1.00 98.12 188 ILE A O 1
ATOM 1500 N N . LEU A 1 189 ? -9.492 -1.556 11.904 1.00 98.31 189 LEU A N 1
ATOM 1501 C CA . LEU A 1 189 ? -8.989 -1.659 10.543 1.00 98.31 189 LEU A CA 1
ATOM 1502 C C . LEU A 1 189 ? -10.110 -1.317 9.553 1.00 98.31 189 LEU A C 1
ATOM 1504 O O . LEU A 1 189 ? -11.032 -2.100 9.368 1.00 98.31 189 LEU A O 1
ATOM 1508 N N . LEU A 1 190 ? -10.019 -0.166 8.899 1.00 97.12 190 LEU A N 1
ATOM 1509 C CA . LEU A 1 190 ? -10.917 0.227 7.820 1.00 97.12 190 LEU A CA 1
ATOM 1510 C C . LEU A 1 190 ? -10.496 -0.394 6.491 1.00 97.12 190 LEU A C 1
ATOM 1512 O O . LEU A 1 190 ? -9.334 -0.258 6.097 1.00 97.12 190 LEU A O 1
ATOM 1516 N N . ILE A 1 191 ? -11.448 -0.997 5.787 1.00 95.12 191 ILE A N 1
ATOM 1517 C CA . ILE A 1 191 ? -11.260 -1.623 4.469 1.00 95.12 191 ILE A CA 1
ATOM 1518 C C . ILE A 1 191 ? -12.477 -1.387 3.575 1.00 95.12 191 ILE A C 1
ATOM 1520 O O . ILE A 1 191 ? -13.578 -1.140 4.074 1.00 95.12 191 ILE A O 1
ATOM 1524 N N . ASP A 1 192 ? -12.296 -1.453 2.256 1.00 91.50 192 ASP A N 1
ATOM 1525 C CA . ASP A 1 192 ? -13.417 -1.359 1.326 1.00 91.50 192 ASP A CA 1
ATOM 1526 C C . ASP A 1 192 ? -14.335 -2.593 1.397 1.00 91.50 192 ASP A C 1
ATOM 1528 O O . ASP A 1 192 ? -13.988 -3.670 1.899 1.00 91.50 192 ASP A O 1
ATOM 1532 N N . ASN A 1 193 ? -15.552 -2.423 0.882 1.00 84.31 193 ASN A N 1
ATOM 1533 C CA . ASN A 1 193 ? -16.548 -3.485 0.788 1.00 84.31 193 ASN A CA 1
ATOM 1534 C C . ASN A 1 193 ? -16.343 -4.328 -0.481 1.00 84.31 193 ASN A C 1
ATOM 1536 O O . ASN A 1 193 ? -17.183 -4.364 -1.387 1.00 84.31 193 ASN A O 1
ATOM 1540 N N . CYS A 1 194 ? -15.180 -4.973 -0.567 1.00 82.31 194 CYS A N 1
ATOM 1541 C CA . CYS A 1 194 ? -14.841 -5.898 -1.636 1.00 82.31 194 CYS A CA 1
ATOM 1542 C C . CYS A 1 194 ? -15.288 -7.327 -1.295 1.00 82.31 194 CYS A C 1
ATOM 1544 O O . CYS A 1 194 ? -15.058 -7.828 -0.200 1.00 82.31 194 CYS A O 1
ATOM 1546 N N . ARG A 1 195 ? -15.863 -8.050 -2.266 1.00 80.00 195 ARG A N 1
ATOM 1547 C CA . ARG A 1 195 ? -16.316 -9.445 -2.069 1.00 80.00 195 ARG A CA 1
ATOM 1548 C C . ARG A 1 195 ? -15.197 -10.430 -1.729 1.00 80.00 195 ARG A C 1
ATOM 1550 O O . ARG A 1 195 ? -15.482 -11.508 -1.222 1.00 80.00 195 ARG A O 1
ATOM 1557 N N . ALA A 1 196 ? -13.954 -10.103 -2.076 1.00 78.62 196 ALA A N 1
ATOM 1558 C CA . ALA A 1 196 ? -12.803 -10.929 -1.730 1.00 78.62 196 ALA A CA 1
ATOM 1559 C C . ALA A 1 196 ? -12.452 -10.834 -0.236 1.00 78.62 196 ALA A C 1
ATOM 1561 O O . ALA A 1 196 ? -11.698 -11.671 0.262 1.00 78.62 196 ALA A O 1
ATOM 1562 N N . HIS A 1 197 ? -12.981 -9.831 0.471 1.00 83.75 197 HIS A N 1
ATOM 1563 C CA . HIS A 1 197 ? -12.708 -9.633 1.883 1.00 83.75 197 HIS A CA 1
ATOM 1564 C C . HIS A 1 197 ? -13.501 -10.631 2.740 1.00 83.75 197 HIS A C 1
ATOM 1566 O O . HIS A 1 197 ? -14.672 -10.897 2.455 1.00 83.75 197 HIS A O 1
ATOM 1572 N N . PRO A 1 198 ? -12.872 -11.214 3.779 1.00 87.12 198 PRO A N 1
ATOM 1573 C CA . PRO A 1 198 ? -13.576 -12.030 4.767 1.00 87.12 198 PRO A CA 1
ATOM 1574 C C . PRO A 1 198 ? -14.634 -11.204 5.504 1.00 87.12 198 PRO A C 1
ATOM 1576 O O . PRO A 1 198 ? -14.567 -9.978 5.496 1.00 87.12 198 PRO A O 1
ATOM 1579 N N . SER A 1 199 ? -15.582 -11.851 6.185 1.00 88.00 199 SER A N 1
ATOM 1580 C CA . SER A 1 199 ? -16.552 -11.106 6.996 1.00 88.00 199 SER A CA 1
ATOM 1581 C C . SER A 1 199 ? -15.895 -10.439 8.211 1.00 88.00 199 SER A C 1
ATOM 1583 O O . SER A 1 199 ? -14.807 -10.814 8.657 1.00 88.00 199 SER A O 1
ATOM 1585 N N . ASP A 1 200 ? -16.586 -9.460 8.789 1.00 85.38 200 ASP A N 1
ATOM 1586 C CA . ASP A 1 200 ? -16.206 -8.794 10.038 1.00 85.38 200 ASP A CA 1
ATOM 1587 C C . ASP A 1 200 ? -15.978 -9.785 11.194 1.00 85.38 200 ASP A C 1
ATOM 1589 O O . ASP A 1 200 ? -15.023 -9.637 11.958 1.00 85.38 200 ASP A O 1
ATOM 1593 N N . ALA A 1 201 ? -16.794 -10.842 11.272 1.00 88.38 201 ALA A N 1
ATOM 1594 C CA . ALA A 1 201 ? -16.652 -11.911 12.257 1.00 88.38 201 ALA A CA 1
ATOM 1595 C C . ALA A 1 201 ? -15.305 -12.651 12.147 1.00 88.38 201 ALA A C 1
ATOM 1597 O O . ALA A 1 201 ? -14.737 -13.073 13.155 1.00 88.38 201 ALA A O 1
ATOM 1598 N N . GLU A 1 202 ? -14.773 -12.795 10.932 1.00 92.38 202 GLU A N 1
ATOM 1599 C CA . GLU A 1 202 ? -13.483 -13.446 10.686 1.00 92.38 202 GLU A CA 1
ATOM 1600 C C . GLU A 1 202 ? -12.289 -12.512 10.897 1.00 92.38 202 GLU A C 1
ATOM 1602 O O . GLU A 1 202 ? -11.184 -12.967 11.216 1.00 92.38 202 GLU A O 1
ATOM 1607 N N . LEU A 1 203 ? -12.519 -11.207 10.742 1.00 94.69 203 LEU A N 1
ATOM 1608 C CA . LEU A 1 203 ? -11.543 -10.136 10.916 1.00 94.69 203 LEU A CA 1
ATOM 1609 C C . LEU A 1 203 ? -11.621 -9.525 12.315 1.00 94.69 203 LEU A C 1
ATOM 1611 O O . LEU A 1 203 ? -11.636 -8.303 12.489 1.00 94.69 203 LEU A O 1
ATOM 1615 N N . ARG A 1 204 ? -11.634 -10.394 13.328 1.00 96.19 204 ARG A N 1
ATOM 1616 C CA . ARG A 1 204 ? -11.641 -10.005 14.736 1.00 96.19 204 ARG A CA 1
ATOM 1617 C C . ARG A 1 204 ? -10.624 -10.802 15.547 1.00 96.19 204 ARG A C 1
ATOM 1619 O O . ARG A 1 204 ? -10.505 -12.019 15.415 1.00 96.19 204 ARG A O 1
ATOM 1626 N N . HIS A 1 205 ? -9.893 -10.105 16.410 1.00 95.81 205 HIS A N 1
ATOM 1627 C CA . HIS A 1 205 ? -8.980 -10.683 17.389 1.00 95.81 205 HIS A CA 1
ATOM 1628 C C . HIS A 1 205 ? -8.985 -9.825 18.659 1.00 95.81 205 HIS A C 1
ATOM 1630 O O . HIS A 1 205 ? -8.379 -8.754 18.698 1.00 95.81 205 HIS A O 1
ATOM 1636 N N . GLY A 1 206 ? -9.704 -10.273 19.691 1.00 94.75 206 GLY A N 1
ATOM 1637 C CA . GLY A 1 206 ? -9.913 -9.482 20.907 1.00 94.75 206 GLY A CA 1
ATOM 1638 C C . GLY A 1 206 ? -10.576 -8.135 20.595 1.00 94.75 206 GLY A C 1
ATOM 1639 O O . GLY A 1 206 ? -11.666 -8.096 20.017 1.00 94.75 206 GLY A O 1
ATOM 1640 N N . ASN A 1 207 ? -9.888 -7.043 20.943 1.00 95.88 207 ASN A N 1
ATOM 1641 C CA . ASN A 1 207 ? -10.331 -5.663 20.705 1.00 95.88 207 ASN A CA 1
ATOM 1642 C C . ASN A 1 207 ? -9.821 -5.065 19.379 1.00 95.88 207 ASN A C 1
ATOM 1644 O O . ASN A 1 207 ? -10.024 -3.880 19.118 1.00 95.88 207 ASN A O 1
ATOM 1648 N N . ILE A 1 208 ? -9.195 -5.883 18.527 1.00 97.62 208 ILE A N 1
ATOM 1649 C CA . ILE A 1 208 ? -8.791 -5.526 17.164 1.00 97.62 208 ILE A CA 1
ATOM 1650 C C . ILE A 1 208 ? -9.842 -6.072 16.194 1.00 97.62 208 ILE A C 1
ATOM 1652 O O . ILE A 1 208 ? -10.069 -7.283 16.149 1.00 97.62 208 ILE A O 1
ATOM 1656 N N . SER A 1 209 ? -10.475 -5.204 15.408 1.00 96.81 209 SER A N 1
ATOM 1657 C CA . SER A 1 209 ? -11.521 -5.608 14.458 1.00 96.81 209 SER A CA 1
ATOM 1658 C C . SER A 1 209 ? -11.505 -4.790 13.172 1.00 96.81 209 SER A C 1
ATOM 1660 O O . SER A 1 209 ? -11.118 -3.620 13.179 1.00 96.81 209 SER A O 1
ATOM 1662 N N . ALA A 1 210 ? -11.973 -5.386 12.077 1.00 96.50 210 ALA A N 1
ATOM 1663 C CA . ALA A 1 210 ? -12.229 -4.653 10.843 1.00 96.50 210 ALA A CA 1
ATOM 1664 C C . ALA A 1 210 ? -13.576 -3.908 10.865 1.00 96.50 210 ALA A C 1
ATOM 1666 O O . ALA A 1 210 ? -14.517 -4.314 11.544 1.00 96.50 210 ALA A O 1
ATOM 1667 N N . MET A 1 211 ? -13.654 -2.819 10.104 1.00 95.38 211 MET A N 1
ATOM 1668 C CA . MET A 1 211 ? -14.871 -2.075 9.790 1.00 95.38 211 MET A CA 1
ATOM 1669 C C . MET A 1 211 ? -14.880 -1.783 8.288 1.00 95.38 211 MET A C 1
ATOM 1671 O O . MET A 1 211 ? -13.874 -1.348 7.728 1.00 95.38 211 MET A O 1
ATOM 1675 N N . PHE A 1 212 ? -16.013 -2.028 7.637 1.00 94.69 212 PHE A N 1
ATOM 1676 C CA . PHE A 1 212 ? -16.148 -1.880 6.192 1.00 94.69 212 PHE A CA 1
ATOM 1677 C C . PHE A 1 212 ? -16.676 -0.499 5.830 1.00 94.69 212 PHE A C 1
ATOM 1679 O O . PHE A 1 212 ? -17.632 -0.015 6.439 1.00 94.69 212 PHE A O 1
ATOM 1686 N N . LEU A 1 213 ? -16.077 0.112 4.812 1.00 93.31 213 LEU A N 1
ATOM 1687 C CA . LEU A 1 213 ? -16.637 1.302 4.183 1.00 93.31 213 LEU A CA 1
ATOM 1688 C C . LEU A 1 213 ? -17.950 0.949 3.461 1.00 93.31 213 LEU A C 1
ATOM 1690 O O . LEU A 1 213 ? -18.073 -0.152 2.917 1.00 93.31 213 LEU A O 1
ATOM 1694 N N . PRO A 1 214 ? -18.921 1.873 3.390 1.00 90.50 214 PRO A N 1
ATOM 1695 C CA . PRO A 1 214 ? -20.105 1.704 2.560 1.00 90.50 214 PRO A CA 1
ATOM 1696 C C . PRO A 1 214 ? -19.760 1.410 1.090 1.00 90.50 214 PRO A C 1
ATOM 1698 O O . PRO A 1 214 ? -18.672 1.734 0.603 1.00 90.50 214 PRO A O 1
ATOM 1701 N N . PRO A 1 215 ? -20.673 0.799 0.324 1.00 85.69 215 PRO A N 1
ATOM 1702 C CA . PRO A 1 215 ? -20.461 0.628 -1.107 1.00 85.69 215 PRO A CA 1
ATOM 1703 C C . PRO A 1 215 ? -20.337 1.988 -1.822 1.00 85.69 215 PRO A C 1
ATOM 1705 O O . PRO A 1 215 ? -21.016 2.947 -1.484 1.00 85.69 215 PRO A O 1
ATOM 1708 N N . ASN A 1 216 ? -19.506 2.056 -2.868 1.00 81.69 216 ASN A N 1
ATOM 1709 C CA . ASN A 1 216 ? -19.322 3.224 -3.754 1.00 81.69 216 ASN A CA 1
ATOM 1710 C C . ASN A 1 216 ? -18.728 4.505 -3.125 1.00 81.69 216 ASN A C 1
ATOM 1712 O O . ASN A 1 216 ? -18.648 5.521 -3.818 1.00 81.69 216 ASN A O 1
ATOM 1716 N N . VAL A 1 217 ? -18.236 4.467 -1.883 1.00 85.12 217 VAL A N 1
ATOM 1717 C CA . VAL A 1 217 ? -17.594 5.634 -1.234 1.00 85.12 217 VAL A CA 1
ATOM 1718 C C . VAL A 1 217 ? -16.064 5.581 -1.253 1.00 85.12 217 VAL A C 1
ATOM 1720 O O . VAL A 1 217 ? -15.411 6.589 -0.995 1.00 85.12 217 VAL A O 1
ATOM 1723 N N . THR A 1 218 ? -15.470 4.435 -1.609 1.00 83.12 218 THR A N 1
ATOM 1724 C CA . THR A 1 218 ? -14.017 4.189 -1.581 1.00 83.12 218 THR A CA 1
ATOM 1725 C C . THR A 1 218 ? -13.222 5.329 -2.217 1.00 83.12 218 THR A C 1
ATOM 1727 O O . THR A 1 218 ? -12.374 5.942 -1.577 1.00 83.12 218 THR A O 1
ATOM 1730 N N . SER A 1 219 ? -13.572 5.727 -3.445 1.00 83.81 219 SER A N 1
ATOM 1731 C CA . SER A 1 219 ? -12.825 6.784 -4.139 1.00 83.81 219 SER A CA 1
ATOM 1732 C C . SER A 1 219 ? -12.968 8.188 -3.534 1.00 83.81 219 SER A C 1
ATOM 1734 O O . SER A 1 219 ? -12.213 9.081 -3.911 1.00 83.81 219 SER A O 1
ATOM 1736 N N . LEU A 1 220 ? -13.928 8.390 -2.627 1.00 85.44 220 LEU A N 1
ATOM 1737 C CA . LEU A 1 220 ? -14.169 9.658 -1.940 1.00 85.44 220 LEU A CA 1
ATOM 1738 C C . LEU A 1 220 ? -13.434 9.727 -0.600 1.00 85.44 220 LEU A C 1
ATOM 1740 O O . LEU A 1 220 ? -12.823 10.753 -0.307 1.00 85.44 220 LEU A O 1
ATOM 1744 N N . ILE A 1 221 ? -13.479 8.646 0.188 1.00 90.38 221 ILE A N 1
ATOM 1745 C CA . ILE A 1 221 ? -13.073 8.680 1.602 1.00 90.38 221 ILE A CA 1
ATOM 1746 C C . ILE A 1 221 ? -12.067 7.606 2.022 1.00 90.38 221 ILE A C 1
ATOM 1748 O O . ILE A 1 221 ? -11.519 7.728 3.112 1.00 90.38 221 ILE A O 1
ATOM 1752 N N . GLN A 1 222 ? -11.755 6.595 1.198 1.00 94.06 222 GLN A N 1
ATOM 1753 C CA . GLN A 1 222 ? -10.762 5.576 1.568 1.00 94.06 222 GLN A CA 1
ATOM 1754 C C . GLN A 1 222 ? -9.355 6.193 1.663 1.00 94.06 222 GLN A C 1
ATOM 1756 O O . GLN A 1 222 ? -8.832 6.640 0.638 1.00 94.06 222 GLN A O 1
ATOM 1761 N N . PRO A 1 223 ? -8.707 6.200 2.847 1.00 95.12 223 PRO A N 1
ATOM 1762 C CA . PRO A 1 223 ? -7.445 6.913 3.046 1.00 95.12 223 PRO A CA 1
ATOM 1763 C C . PRO A 1 223 ? -6.299 6.493 2.118 1.00 95.12 223 PRO A C 1
ATOM 1765 O O . PRO A 1 223 ? -5.589 7.354 1.592 1.00 95.12 223 PRO A O 1
ATOM 1768 N N . MET A 1 224 ? -6.110 5.191 1.883 1.00 95.62 224 MET A N 1
ATOM 1769 C CA . MET A 1 224 ? -5.053 4.684 0.997 1.00 95.62 224 MET A CA 1
ATOM 1770 C C . MET A 1 224 ? -5.212 5.163 -0.453 1.00 95.62 224 MET A C 1
ATOM 1772 O O . MET A 1 224 ? -4.208 5.455 -1.120 1.00 95.62 224 MET A O 1
ATOM 1776 N N . ASP A 1 225 ? -6.459 5.358 -0.889 1.00 91.94 225 ASP A N 1
ATOM 1777 C CA . ASP A 1 225 ? -6.827 5.876 -2.207 1.00 91.94 225 ASP A CA 1
ATOM 1778 C C . ASP A 1 225 ? -6.784 7.400 -2.317 1.00 91.94 225 ASP A C 1
ATOM 1780 O O . ASP A 1 225 ? -6.766 7.934 -3.428 1.00 91.94 225 ASP A O 1
ATOM 1784 N N . GLN A 1 226 ? -6.623 8.128 -1.207 1.00 89.81 226 GLN A N 1
ATOM 1785 C CA . GLN A 1 226 ? -6.361 9.578 -1.216 1.00 89.81 226 GLN A CA 1
ATOM 1786 C C . GLN A 1 226 ? -4.897 9.905 -1.593 1.00 89.81 226 GLN A C 1
ATOM 1788 O O . GLN A 1 226 ? -4.299 10.896 -1.166 1.00 89.81 226 GLN A O 1
ATOM 1793 N N . GLY A 1 227 ? -4.318 9.036 -2.427 1.00 87.62 227 GLY A N 1
ATOM 1794 C CA . GLY A 1 227 ? -3.032 9.130 -3.099 1.00 87.62 227 GLY A CA 1
ATOM 1795 C C . GLY A 1 227 ? -1.815 8.643 -2.298 1.00 87.62 227 GLY A C 1
ATOM 1796 O O . GLY A 1 227 ? -0.688 8.800 -2.772 1.00 87.62 227 GLY A O 1
ATOM 1797 N N . ILE A 1 228 ? -1.999 7.991 -1.144 1.00 93.19 228 ILE A N 1
ATOM 1798 C CA . ILE A 1 228 ? -0.904 7.280 -0.455 1.00 93.19 228 ILE A CA 1
ATOM 1799 C C . ILE A 1 228 ? -0.340 6.184 -1.370 1.00 93.19 228 ILE A C 1
ATOM 1801 O O . ILE A 1 228 ? 0.870 6.133 -1.610 1.00 93.19 228 ILE A O 1
ATOM 1805 N N . ILE A 1 229 ? -1.218 5.352 -1.940 1.00 93.69 229 ILE A N 1
ATOM 1806 C CA . ILE A 1 229 ? -0.843 4.307 -2.902 1.00 93.69 229 ILE A CA 1
ATOM 1807 C C . ILE A 1 229 ? -0.171 4.910 -4.141 1.00 93.69 229 ILE A C 1
ATOM 1809 O O . ILE A 1 229 ? 0.842 4.393 -4.622 1.00 93.69 229 ILE A O 1
ATOM 1813 N N . GLN A 1 230 ? -0.692 6.032 -4.646 1.00 89.75 230 GLN A N 1
ATOM 1814 C CA . GLN A 1 230 ? -0.078 6.742 -5.767 1.00 89.75 230 GLN A CA 1
ATOM 1815 C C . GLN A 1 230 ? 1.345 7.196 -5.414 1.00 89.75 230 GLN A C 1
ATOM 1817 O O . GLN A 1 230 ? 2.266 6.995 -6.203 1.00 89.75 230 GLN A O 1
ATOM 1822 N N . ASN A 1 231 ? 1.558 7.741 -4.213 1.00 91.19 231 ASN A N 1
ATOM 1823 C CA . ASN A 1 231 ? 2.875 8.162 -3.747 1.00 91.19 231 ASN A CA 1
ATOM 1824 C C . ASN A 1 231 ? 3.865 6.991 -3.661 1.00 91.19 231 ASN A C 1
ATOM 1826 O O . ASN A 1 231 ? 4.979 7.106 -4.172 1.00 91.19 231 ASN A O 1
ATOM 1830 N N . LEU A 1 232 ? 3.444 5.848 -3.109 1.00 94.75 232 LEU A N 1
ATOM 1831 C CA . LEU A 1 232 ? 4.239 4.615 -3.101 1.00 94.75 232 LEU A CA 1
ATOM 1832 C C . LEU A 1 232 ? 4.677 4.215 -4.520 1.00 94.75 232 LEU A C 1
ATOM 1834 O O . LEU A 1 232 ? 5.866 3.985 -4.763 1.00 94.75 232 LEU A O 1
ATOM 1838 N N . LYS A 1 233 ? 3.728 4.159 -5.463 1.00 92.31 233 LYS A N 1
ATOM 1839 C CA . LYS A 1 233 ? 3.989 3.791 -6.863 1.00 92.31 233 LYS A CA 1
ATOM 1840 C C . LYS A 1 233 ? 4.950 4.763 -7.538 1.00 92.31 233 LYS A C 1
ATOM 1842 O O . LYS A 1 233 ? 5.892 4.325 -8.191 1.00 92.31 233 LYS A O 1
ATOM 1847 N N . MET A 1 234 ? 4.779 6.066 -7.329 1.00 88.25 234 MET A N 1
ATOM 1848 C CA . MET A 1 234 ? 5.686 7.075 -7.880 1.00 88.25 234 MET A CA 1
ATOM 1849 C C . MET A 1 234 ? 7.114 6.914 -7.351 1.00 88.25 234 MET A C 1
ATOM 1851 O O . MET A 1 234 ? 8.060 6.941 -8.136 1.00 88.25 234 MET A O 1
ATOM 1855 N N . ILE A 1 235 ? 7.291 6.687 -6.045 1.00 90.69 235 ILE A N 1
ATOM 1856 C CA . ILE A 1 235 ? 8.624 6.455 -5.467 1.00 90.69 235 ILE A CA 1
ATOM 1857 C C . ILE A 1 235 ? 9.240 5.175 -6.054 1.00 90.69 235 ILE A C 1
ATOM 1859 O O . ILE A 1 235 ? 10.409 5.173 -6.441 1.00 90.69 235 ILE A O 1
ATOM 1863 N N . TYR A 1 236 ? 8.453 4.099 -6.184 1.00 93.69 236 TYR A N 1
ATOM 1864 C CA . TYR A 1 236 ? 8.886 2.862 -6.844 1.00 93.69 236 TYR A CA 1
ATOM 1865 C C . TYR A 1 236 ? 9.363 3.107 -8.279 1.00 93.69 236 TYR A C 1
ATOM 1867 O O . TYR A 1 236 ? 10.474 2.709 -8.628 1.00 93.69 236 TYR A O 1
ATOM 1875 N N . ARG A 1 237 ? 8.575 3.817 -9.092 1.00 89.00 237 ARG A N 1
ATOM 1876 C CA . ARG A 1 237 ? 8.920 4.137 -10.484 1.00 89.00 237 ARG A CA 1
ATOM 1877 C C . ARG A 1 237 ? 10.159 5.024 -10.582 1.00 89.00 237 ARG A C 1
ATOM 1879 O O . ARG A 1 237 ? 11.031 4.744 -11.398 1.00 89.00 237 ARG A O 1
ATOM 1886 N N . LYS A 1 238 ? 10.310 6.014 -9.697 1.00 84.38 238 LYS A N 1
ATOM 1887 C CA . LYS A 1 238 ? 11.521 6.849 -9.620 1.00 84.38 238 LYS A CA 1
ATOM 1888 C C . LYS A 1 238 ? 12.770 6.015 -9.325 1.00 84.38 238 LYS A C 1
ATOM 1890 O O . LYS A 1 238 ? 13.804 6.200 -9.963 1.00 84.38 238 LYS A O 1
ATOM 1895 N N . ASN A 1 239 ? 12.680 5.072 -8.389 1.00 87.00 239 ASN A N 1
ATOM 1896 C CA . ASN A 1 239 ? 13.788 4.173 -8.063 1.00 87.00 239 ASN A CA 1
ATOM 1897 C C . ASN A 1 239 ? 14.089 3.191 -9.204 1.00 87.00 239 ASN A C 1
ATOM 1899 O O . ASN A 1 239 ? 15.256 2.941 -9.501 1.00 87.00 239 ASN A O 1
ATOM 1903 N N . PHE A 1 240 ? 13.056 2.684 -9.877 1.00 88.12 240 PHE A N 1
ATOM 1904 C CA . PHE A 1 240 ? 13.202 1.866 -11.079 1.00 88.12 240 PHE A CA 1
ATOM 1905 C C . PHE A 1 240 ? 13.932 2.630 -12.195 1.00 88.12 240 PHE A C 1
ATOM 1907 O O . PHE A 1 240 ? 14.898 2.105 -12.741 1.00 88.12 240 PHE A O 1
ATOM 1914 N N . MET A 1 241 ? 13.558 3.888 -12.466 1.00 81.19 241 MET A N 1
ATOM 1915 C CA . MET A 1 241 ? 14.240 4.733 -13.461 1.00 81.19 241 MET A CA 1
ATOM 1916 C C . MET A 1 241 ? 15.701 4.981 -13.118 1.00 81.19 241 MET A C 1
ATOM 1918 O O . MET A 1 241 ? 16.561 4.856 -13.979 1.00 81.19 241 MET A O 1
ATOM 1922 N N . ARG A 1 242 ? 16.011 5.292 -11.856 1.00 82.00 242 ARG A N 1
ATOM 1923 C CA . ARG A 1 242 ? 17.405 5.480 -11.425 1.00 82.00 242 ARG A CA 1
ATOM 1924 C C . ARG A 1 242 ? 18.258 4.245 -11.700 1.00 82.00 242 ARG A C 1
ATOM 1926 O O . ARG A 1 242 ? 19.395 4.373 -12.131 1.00 82.00 242 ARG A O 1
ATOM 1933 N N . ARG A 1 243 ? 17.706 3.048 -11.480 1.00 84.75 243 ARG A N 1
ATOM 1934 C CA . ARG A 1 243 ? 18.395 1.794 -11.814 1.00 84.75 243 ARG A CA 1
ATOM 1935 C C . ARG A 1 243 ? 18.534 1.590 -13.317 1.00 84.75 243 ARG A C 1
ATOM 1937 O O . ARG A 1 243 ? 19.578 1.124 -13.748 1.00 84.75 243 ARG A O 1
ATOM 1944 N N . LEU A 1 244 ? 17.500 1.937 -14.079 1.00 80.44 244 LEU A N 1
ATOM 1945 C CA . LEU A 1 244 ? 17.493 1.838 -15.535 1.00 80.44 244 LEU A CA 1
ATOM 1946 C C . LEU A 1 244 ? 18.576 2.722 -16.173 1.00 80.44 244 LEU A C 1
ATOM 1948 O O . LEU A 1 244 ? 19.274 2.269 -17.069 1.00 80.44 244 LEU A O 1
ATOM 1952 N N . ILE A 1 245 ? 18.744 3.955 -15.684 1.00 76.00 245 ILE A N 1
ATOM 1953 C CA . ILE A 1 245 ? 19.737 4.919 -16.194 1.00 76.00 245 ILE A CA 1
ATOM 1954 C C . ILE A 1 245 ? 21.174 4.462 -15.901 1.00 76.00 245 ILE A C 1
ATOM 1956 O O . ILE A 1 245 ? 22.070 4.721 -16.695 1.00 76.00 245 ILE A O 1
ATOM 1960 N N . ASN A 1 246 ? 21.384 3.762 -14.786 1.00 76.19 246 ASN A N 1
ATOM 1961 C CA . ASN A 1 246 ? 22.710 3.341 -14.332 1.00 76.19 246 ASN A CA 1
ATOM 1962 C C . ASN A 1 246 ? 23.133 1.954 -14.840 1.00 76.19 246 ASN A C 1
ATOM 1964 O O . ASN A 1 246 ? 24.184 1.464 -14.430 1.00 76.19 246 ASN A O 1
ATOM 1968 N N . VAL A 1 247 ? 22.314 1.276 -15.648 1.00 74.56 247 VAL A N 1
ATOM 1969 C CA . VAL A 1 247 ? 22.654 -0.065 -16.129 1.00 74.56 247 VAL A CA 1
ATOM 1970 C C . VAL A 1 247 ? 23.585 0.012 -17.339 1.00 74.56 247 VAL A C 1
ATOM 1972 O O . VAL A 1 247 ? 23.409 0.839 -18.234 1.00 74.56 247 VAL A O 1
ATOM 1975 N N . GLU A 1 248 ? 24.559 -0.889 -17.387 1.00 69.94 248 GLU A N 1
ATOM 1976 C CA . GLU A 1 248 ? 25.328 -1.145 -18.600 1.00 69.94 248 GLU A CA 1
ATOM 1977 C C . GLU A 1 248 ? 24.556 -2.144 -19.473 1.00 69.94 248 GLU A C 1
ATOM 1979 O O . GLU A 1 248 ? 24.105 -3.177 -18.979 1.00 69.94 248 GLU A O 1
ATOM 1984 N N . GLY A 1 249 ? 24.374 -1.825 -20.758 1.00 71.44 249 GLY A N 1
ATOM 1985 C CA . GLY A 1 249 ? 23.680 -2.683 -21.722 1.00 71.44 249 GLY A CA 1
ATOM 1986 C C . GLY A 1 249 ? 22.365 -2.110 -22.256 1.00 71.44 249 GLY A C 1
ATOM 1987 O O . GLY A 1 249 ? 22.037 -0.930 -22.094 1.00 71.44 249 GLY A O 1
ATOM 1988 N N . THR A 1 250 ? 21.625 -2.967 -22.950 1.00 76.31 250 THR A N 1
ATOM 1989 C CA . THR A 1 250 ? 20.348 -2.650 -23.594 1.00 76.31 250 THR A CA 1
ATOM 1990 C C . THR A 1 250 ? 19.193 -2.638 -22.589 1.00 76.31 250 THR A C 1
ATOM 1992 O O . THR A 1 250 ? 19.211 -3.304 -21.549 1.00 76.31 250 THR A O 1
ATOM 1995 N N . LEU A 1 251 ? 18.109 -1.934 -22.927 1.00 77.50 251 LEU A N 1
ATOM 1996 C CA . LEU A 1 251 ? 16.890 -1.920 -22.105 1.00 77.50 251 LEU A CA 1
ATOM 1997 C C . LEU A 1 251 ? 16.262 -3.314 -21.953 1.00 77.50 251 LEU A C 1
ATOM 1999 O O . LEU A 1 251 ? 15.672 -3.623 -20.916 1.00 77.50 251 LEU A O 1
ATOM 2003 N N . THR A 1 252 ? 16.416 -4.168 -22.965 1.00 76.25 252 THR A N 1
ATOM 2004 C CA . THR A 1 252 ? 15.940 -5.556 -22.952 1.00 76.25 252 THR A CA 1
ATOM 2005 C C . THR A 1 252 ? 16.710 -6.405 -21.942 1.00 76.25 252 THR A C 1
ATOM 2007 O O . THR A 1 252 ? 16.103 -7.171 -21.188 1.00 76.25 252 THR A O 1
ATOM 2010 N N . GLU A 1 253 ? 18.034 -6.247 -21.876 1.00 80.19 253 GLU A N 1
ATOM 2011 C CA . GLU A 1 253 ? 18.884 -6.923 -20.887 1.00 80.19 253 GLU A CA 1
ATOM 2012 C C . GLU A 1 253 ? 18.547 -6.460 -19.468 1.00 80.19 253 GLU A C 1
ATOM 2014 O O . GLU A 1 253 ? 18.400 -7.285 -18.560 1.00 80.19 253 GLU A O 1
ATOM 2019 N N . PHE A 1 254 ? 18.309 -5.160 -19.274 1.00 84.38 254 PHE A N 1
ATOM 2020 C CA . PHE A 1 254 ? 17.819 -4.641 -17.998 1.00 84.38 254 PHE A CA 1
ATOM 2021 C C . PHE A 1 254 ? 16.463 -5.235 -17.607 1.00 84.38 254 PHE A C 1
ATOM 2023 O O . PHE A 1 254 ? 16.300 -5.744 -16.500 1.00 84.38 254 PHE A O 1
ATOM 2030 N N . GLN A 1 255 ? 15.473 -5.204 -18.502 1.00 83.75 255 GLN A N 1
ATOM 2031 C CA . GLN A 1 255 ? 14.133 -5.704 -18.187 1.00 83.75 255 GLN A CA 1
ATOM 2032 C C . GLN A 1 255 ? 14.152 -7.206 -17.858 1.00 83.75 255 GLN A C 1
ATOM 2034 O O . GLN A 1 255 ? 13.462 -7.660 -16.937 1.00 83.75 255 GLN A O 1
ATOM 2039 N N . SER A 1 256 ? 14.982 -7.970 -18.570 1.00 83.50 256 SER A N 1
ATOM 2040 C CA . SER A 1 256 ? 15.173 -9.404 -18.337 1.00 83.50 256 SER A CA 1
ATOM 2041 C C . SER A 1 256 ? 15.871 -9.679 -17.001 1.00 83.50 256 SER A C 1
ATOM 2043 O O . SER A 1 256 ? 15.451 -10.571 -16.255 1.00 83.50 256 SER A O 1
ATOM 2045 N N . SER A 1 257 ? 16.879 -8.876 -16.652 1.00 87.88 257 SER A N 1
ATOM 2046 C CA . SER A 1 257 ? 17.635 -9.007 -15.401 1.00 87.88 257 SER A CA 1
ATOM 2047 C C . SER A 1 257 ? 16.910 -8.457 -14.166 1.00 87.88 257 SER A C 1
ATOM 2049 O O . SER A 1 257 ? 17.184 -8.922 -13.063 1.00 87.88 257 SER A O 1
ATOM 2051 N N . PHE A 1 258 ? 15.951 -7.532 -14.309 1.00 90.94 258 PHE A N 1
ATOM 2052 C CA . PHE A 1 258 ? 15.230 -6.927 -13.179 1.00 90.94 258 PHE A CA 1
ATOM 2053 C C . PHE A 1 258 ? 14.248 -7.905 -12.522 1.00 90.94 258 PHE A C 1
ATOM 2055 O O . PHE A 1 258 ? 13.090 -7.986 -12.902 1.00 90.94 258 PHE A O 1
ATOM 2062 N N . THR A 1 259 ? 14.665 -8.669 -11.520 1.00 94.00 259 THR A N 1
ATOM 2063 C CA . THR A 1 259 ? 13.885 -9.796 -10.988 1.00 94.00 259 THR A CA 1
ATOM 2064 C C . THR A 1 259 ? 12.722 -9.406 -10.055 1.00 94.00 259 THR A C 1
ATOM 2066 O O . THR A 1 259 ? 12.559 -8.264 -9.635 1.00 94.00 259 THR A O 1
ATOM 2069 N N . ILE A 1 260 ? 11.905 -10.384 -9.635 1.00 94.94 260 ILE A N 1
ATOM 2070 C CA . ILE A 1 260 ? 10.926 -10.173 -8.548 1.00 94.94 260 ILE A CA 1
ATOM 2071 C C . ILE A 1 260 ? 11.601 -9.818 -7.211 1.00 94.94 260 ILE A C 1
ATOM 2073 O O . ILE A 1 260 ? 11.014 -9.103 -6.403 1.00 94.94 260 ILE A O 1
ATOM 2077 N N . LYS A 1 261 ? 12.844 -10.269 -6.981 1.00 95.75 261 LYS A N 1
ATOM 2078 C CA . LYS A 1 261 ? 13.637 -9.853 -5.817 1.00 95.75 261 LYS A CA 1
ATOM 2079 C C . LYS A 1 261 ? 13.845 -8.343 -5.869 1.00 95.75 261 LYS A C 1
ATOM 2081 O O . LYS A 1 261 ? 13.518 -7.649 -4.914 1.00 95.75 261 LYS A O 1
ATOM 2086 N N . ASP A 1 262 ? 14.295 -7.829 -7.007 1.00 95.31 262 ASP A N 1
ATOM 2087 C CA . ASP A 1 262 ? 14.483 -6.395 -7.233 1.00 95.31 262 ASP A CA 1
ATOM 2088 C C . ASP A 1 262 ? 13.205 -5.592 -6.981 1.00 95.31 262 ASP A C 1
ATOM 2090 O O . ASP A 1 262 ? 13.239 -4.571 -6.291 1.00 95.31 262 ASP A O 1
ATOM 2094 N N . ALA A 1 263 ? 12.070 -6.097 -7.468 1.00 96.38 263 ALA A N 1
ATOM 2095 C CA . ALA A 1 263 ? 10.765 -5.495 -7.228 1.00 96.38 263 ALA A CA 1
ATOM 2096 C C . ALA A 1 263 ? 10.387 -5.465 -5.744 1.00 96.38 263 ALA A C 1
ATOM 2098 O O . ALA A 1 263 ? 9.962 -4.427 -5.249 1.00 96.38 263 ALA A O 1
ATOM 2099 N N . ILE A 1 264 ? 10.559 -6.576 -5.020 1.00 97.38 264 ILE A N 1
ATOM 2100 C CA . ILE A 1 264 ? 10.232 -6.679 -3.591 1.00 97.38 264 ILE A CA 1
ATOM 2101 C C . ILE A 1 264 ? 11.058 -5.692 -2.762 1.00 97.38 264 ILE A C 1
ATOM 2103 O O . ILE A 1 264 ? 10.503 -4.966 -1.935 1.00 97.38 264 ILE A O 1
ATOM 2107 N N . TYR A 1 265 ? 12.371 -5.636 -2.991 1.00 97.31 265 TYR A N 1
ATOM 2108 C CA . TYR A 1 265 ? 13.243 -4.700 -2.281 1.00 97.31 265 TYR A CA 1
ATOM 2109 C C . TYR A 1 265 ? 12.933 -3.249 -2.665 1.00 97.31 265 TYR A C 1
ATOM 2111 O O . TYR A 1 265 ? 12.892 -2.381 -1.792 1.00 97.31 265 TYR A O 1
ATOM 2119 N N . GLY A 1 266 ? 12.640 -2.993 -3.944 1.00 97.12 266 GLY A N 1
ATOM 2120 C CA . GLY A 1 266 ? 12.192 -1.689 -4.424 1.00 97.12 266 GLY A CA 1
ATOM 2121 C C . GLY A 1 266 ? 10.896 -1.236 -3.752 1.00 97.12 266 GLY A C 1
ATOM 2122 O O . GLY A 1 266 ? 10.836 -0.124 -3.241 1.00 97.12 266 GLY A O 1
ATOM 2123 N N . LEU A 1 267 ? 9.880 -2.100 -3.686 1.00 98.06 267 LEU A N 1
ATOM 2124 C CA . LEU A 1 267 ? 8.596 -1.816 -3.037 1.00 98.06 267 LEU A CA 1
ATOM 2125 C C . LEU A 1 267 ? 8.759 -1.551 -1.540 1.00 98.06 267 LEU A C 1
ATOM 2127 O O . LEU A 1 267 ? 8.201 -0.579 -1.035 1.00 98.06 267 LEU A O 1
ATOM 2131 N N . ALA A 1 268 ? 9.547 -2.368 -0.838 1.00 98.06 268 ALA A N 1
ATOM 2132 C CA . ALA A 1 268 ? 9.814 -2.165 0.583 1.00 98.06 268 ALA A CA 1
ATOM 2133 C C . ALA A 1 268 ? 10.524 -0.831 0.848 1.00 98.06 268 ALA A C 1
ATOM 2135 O O . ALA A 1 268 ? 10.116 -0.072 1.727 1.00 98.06 268 ALA A O 1
ATOM 2136 N N . SER A 1 269 ? 11.555 -0.516 0.058 1.00 97.56 269 SER A N 1
ATOM 2137 C CA . SER A 1 269 ? 12.266 0.762 0.143 1.00 97.56 269 SER A CA 1
ATOM 2138 C C . SER A 1 269 ? 11.327 1.941 -0.123 1.00 97.56 269 SER A C 1
ATOM 2140 O O . SER A 1 269 ? 11.293 2.895 0.656 1.00 97.56 269 SER A O 1
ATOM 2142 N N . SER A 1 270 ? 10.497 1.849 -1.164 1.00 96.88 270 SER A N 1
ATOM 2143 C CA . SER A 1 270 ? 9.526 2.888 -1.499 1.00 96.88 270 SER A CA 1
ATOM 2144 C C . SER A 1 270 ? 8.474 3.079 -0.411 1.00 96.88 270 SER A C 1
ATOM 2146 O O . SER A 1 270 ? 8.156 4.216 -0.075 1.00 96.88 270 SER A O 1
ATOM 2148 N N . TRP A 1 271 ? 7.979 1.997 0.195 1.00 98.12 271 TRP A N 1
ATOM 2149 C CA . TRP A 1 271 ? 7.036 2.077 1.310 1.00 98.12 271 TRP A CA 1
ATOM 2150 C C . TRP A 1 271 ? 7.657 2.719 2.541 1.00 98.12 271 TRP A C 1
ATOM 2152 O O . TRP A 1 271 ? 7.044 3.589 3.160 1.00 98.12 271 TRP A O 1
ATOM 2162 N N . ASN A 1 272 ? 8.908 2.385 2.854 1.00 96.69 272 ASN A N 1
ATOM 2163 C CA . ASN A 1 272 ? 9.652 3.031 3.930 1.00 96.69 272 ASN A CA 1
ATOM 2164 C C . ASN A 1 272 ? 9.845 4.534 3.677 1.00 96.69 272 ASN A C 1
ATOM 2166 O O . ASN A 1 272 ? 9.723 5.317 4.618 1.00 96.69 272 ASN A O 1
ATOM 2170 N N . ALA A 1 273 ? 10.032 4.943 2.421 1.00 95.69 273 ALA A N 1
ATOM 2171 C CA . ALA A 1 273 ? 10.184 6.342 2.027 1.00 95.69 273 ALA A CA 1
ATOM 2172 C C . ALA A 1 273 ? 8.874 7.161 2.029 1.00 95.69 273 ALA A C 1
ATOM 2174 O O . ALA A 1 273 ? 8.937 8.394 2.048 1.00 95.69 273 ALA A O 1
ATOM 2175 N N . VAL A 1 274 ? 7.691 6.525 2.042 1.00 94.44 274 VAL A N 1
ATOM 2176 C CA . VAL A 1 274 ? 6.414 7.243 2.205 1.00 94.44 274 VAL A CA 1
ATOM 2177 C C . VAL A 1 274 ? 6.412 7.969 3.553 1.00 94.44 274 VAL A C 1
ATOM 2179 O O . VAL A 1 274 ? 6.515 7.346 4.616 1.00 94.44 274 VAL A O 1
ATOM 2182 N N . LYS A 1 275 ? 6.305 9.301 3.500 1.00 93.31 275 LYS A N 1
ATOM 2183 C CA . LYS A 1 275 ? 6.439 10.182 4.667 1.00 93.31 275 LYS A CA 1
ATOM 2184 C C . LYS A 1 275 ? 5.207 10.101 5.584 1.00 93.31 275 LYS A C 1
ATOM 2186 O O . LYS A 1 275 ? 4.089 10.079 5.069 1.00 93.31 275 LYS A O 1
ATOM 2191 N N . PRO A 1 276 ? 5.360 10.219 6.917 1.00 93.56 276 PRO A N 1
ATOM 2192 C CA . PRO A 1 276 ? 4.228 10.289 7.848 1.00 93.56 276 PRO A CA 1
ATOM 2193 C C . PRO A 1 276 ? 3.200 11.374 7.501 1.00 93.56 276 PRO A C 1
ATOM 2195 O O . PRO A 1 276 ? 2.000 11.140 7.596 1.00 93.56 276 PRO A O 1
ATOM 2198 N N . ARG A 1 277 ? 3.648 12.542 7.004 1.00 91.12 277 ARG A N 1
ATOM 2199 C CA . ARG A 1 277 ? 2.728 13.600 6.549 1.00 91.12 277 ARG A CA 1
ATOM 2200 C C . ARG A 1 277 ? 1.826 13.137 5.402 1.00 91.12 277 ARG A C 1
ATOM 2202 O O . ARG A 1 277 ? 0.684 13.566 5.323 1.00 91.12 277 ARG A O 1
ATOM 2209 N N . THR A 1 278 ? 2.352 12.313 4.492 1.00 90.94 278 THR A N 1
ATOM 2210 C CA . THR A 1 278 ? 1.597 11.778 3.352 1.00 90.94 278 THR A CA 1
ATOM 2211 C C . THR A 1 278 ? 0.489 10.873 3.871 1.00 90.94 278 THR A C 1
ATOM 2213 O O . THR A 1 278 ? -0.659 11.035 3.473 1.00 90.94 278 THR A O 1
ATOM 2216 N N . LEU A 1 279 ? 0.830 9.996 4.820 1.00 94.19 279 LEU A N 1
ATOM 2217 C CA . LEU A 1 279 ? -0.127 9.106 5.469 1.00 94.19 279 LEU A CA 1
ATOM 2218 C C . LEU A 1 279 ? -1.234 9.909 6.156 1.00 94.19 279 LEU A C 1
ATOM 2220 O O . LEU A 1 279 ? -2.388 9.739 5.792 1.00 94.19 279 LEU A O 1
ATOM 2224 N N . ARG A 1 280 ? -0.892 10.859 7.041 1.00 92.94 280 ARG A N 1
ATOM 2225 C CA . ARG A 1 280 ? -1.882 11.713 7.731 1.00 92.94 280 ARG A CA 1
ATOM 2226 C C . ARG A 1 280 ? -2.811 12.450 6.771 1.00 92.94 280 ARG A C 1
ATOM 2228 O O . ARG A 1 280 ? -4.014 12.501 6.991 1.00 92.94 280 ARG A O 1
ATOM 2235 N N . ARG A 1 281 ? -2.268 13.014 5.685 1.00 90.00 281 ARG A N 1
ATOM 2236 C CA . ARG A 1 281 ? -3.072 13.746 4.693 1.00 90.00 281 ARG A CA 1
ATOM 2237 C C . ARG A 1 281 ? -4.125 12.867 4.025 1.00 90.00 281 ARG A C 1
ATOM 2239 O O . ARG A 1 281 ? -5.193 13.390 3.724 1.00 90.00 281 ARG A O 1
ATOM 2246 N N . GLY A 1 282 ? -3.857 11.572 3.840 1.00 91.75 282 GLY A N 1
ATOM 2247 C CA . GLY A 1 282 ? -4.829 10.646 3.256 1.00 91.75 282 GLY A CA 1
ATOM 2248 C C . GLY A 1 282 ? -6.114 10.514 4.080 1.00 91.75 282 GLY A C 1
ATOM 2249 O O . GLY A 1 282 ? -7.182 10.302 3.523 1.00 91.75 282 GLY A O 1
ATOM 2250 N N . TRP A 1 283 ? -6.045 10.746 5.392 1.00 93.50 283 TRP A N 1
ATOM 2251 C CA . TRP A 1 283 ? -7.196 10.656 6.295 1.00 93.50 283 TRP A CA 1
ATOM 2252 C C . TRP A 1 283 ? -8.095 11.890 6.297 1.00 93.50 283 TRP A C 1
ATOM 2254 O O . TRP A 1 283 ? -9.202 11.831 6.825 1.00 93.50 283 TRP A O 1
ATOM 2264 N N . ARG A 1 284 ? -7.662 13.006 5.692 1.00 88.94 284 ARG A N 1
ATOM 2265 C CA . ARG A 1 284 ? -8.393 14.282 5.758 1.00 88.94 284 ARG A CA 1
ATOM 2266 C C . ARG A 1 284 ? -9.807 14.190 5.192 1.00 88.94 284 ARG A C 1
ATOM 2268 O O . ARG A 1 284 ? -10.682 14.864 5.703 1.00 88.94 284 ARG A O 1
ATOM 2275 N N . LYS A 1 285 ? -10.038 13.377 4.158 1.00 88.31 285 LYS A N 1
ATOM 2276 C CA . LYS A 1 285 ? -11.379 13.235 3.569 1.00 88.31 285 LYS A CA 1
ATOM 2277 C C . LYS A 1 285 ? -12.363 12.484 4.467 1.00 88.31 285 LYS A C 1
ATOM 2279 O O . LYS A 1 285 ? -13.548 12.739 4.346 1.00 88.31 285 LYS A O 1
ATOM 2284 N N . LEU A 1 286 ? -11.874 11.608 5.346 1.00 90.31 286 LEU A N 1
ATOM 2285 C CA . LEU A 1 286 ? -12.706 10.806 6.247 1.00 90.31 286 LEU A CA 1
ATOM 2286 C C . LEU A 1 286 ? -12.848 11.421 7.651 1.00 90.31 286 LEU A C 1
ATOM 2288 O O . LEU A 1 286 ? -13.872 11.243 8.291 1.00 90.31 286 LEU A O 1
ATOM 2292 N N . LEU A 1 287 ? -11.816 12.112 8.146 1.00 86.00 287 LEU A N 1
ATOM 2293 C CA . LEU A 1 287 ? -11.733 12.619 9.527 1.00 86.00 287 LEU A CA 1
ATOM 2294 C C . LEU A 1 287 ? -11.595 14.156 9.570 1.00 86.00 287 LEU A C 1
ATOM 2296 O O . LEU A 1 287 ? -10.678 14.682 10.210 1.00 86.00 287 LEU A O 1
ATOM 2300 N N . PHE A 1 288 ? -12.405 14.890 8.799 1.00 69.94 288 PHE A N 1
ATOM 2301 C CA . PHE A 1 288 ? -12.195 16.328 8.578 1.00 69.94 288 PHE A CA 1
ATOM 2302 C C . PHE A 1 288 ? -12.457 17.204 9.833 1.00 69.94 288 PHE A C 1
ATOM 2304 O O . PHE A 1 288 ? -13.232 16.881 10.722 1.00 69.94 288 PHE A O 1
ATOM 2311 N N . VAL A 1 289 ? -11.778 18.359 9.883 1.00 49.03 289 VAL A N 1
ATOM 2312 C CA . VAL A 1 289 ? -11.823 19.457 10.884 1.00 49.03 289 VAL A CA 1
ATOM 2313 C C . VAL A 1 289 ? -11.386 19.152 12.325 1.00 49.03 289 VAL A C 1
ATOM 2315 O O . VAL A 1 289 ? -10.579 19.904 12.864 1.00 49.03 289 VAL A O 1
ATOM 2318 N N . THR A 1 290 ? -11.848 18.096 12.991 1.00 51.09 290 THR A N 1
ATOM 2319 C CA . THR A 1 290 ? -11.683 18.026 14.463 1.00 51.09 290 THR A CA 1
ATOM 2320 C C . THR A 1 290 ? -10.287 17.601 14.937 1.00 51.09 290 THR A C 1
ATOM 2322 O O . THR A 1 290 ? -9.848 18.028 16.003 1.00 51.09 290 THR A O 1
ATOM 2325 N N . HIS A 1 291 ? -9.556 16.807 14.147 1.00 54.59 291 HIS A N 1
ATOM 2326 C CA . HIS A 1 291 ? -8.328 16.143 14.617 1.00 54.59 291 HIS A CA 1
ATOM 2327 C C . HIS A 1 291 ? -7.013 16.616 13.975 1.00 54.59 291 HIS A C 1
ATOM 2329 O O . HIS A 1 291 ? -5.943 16.322 14.505 1.00 54.59 291 HIS A O 1
ATOM 2335 N N . PHE A 1 292 ? -7.060 17.337 12.850 1.00 55.47 292 PHE A N 1
ATOM 2336 C CA . PHE A 1 292 ? -5.860 17.703 12.075 1.00 55.47 292 PHE A CA 1
ATOM 2337 C C . PHE A 1 292 ? -5.721 19.212 11.788 1.00 55.47 292 PHE A C 1
ATOM 2339 O O . PHE A 1 292 ? -4.828 19.596 11.033 1.00 55.47 292 PHE A O 1
ATOM 2346 N N . CYS A 1 293 ? -6.572 20.065 12.374 1.00 45.97 293 CYS A N 1
ATOM 2347 C CA . CYS A 1 293 ? -6.594 21.517 12.129 1.00 45.97 293 CYS A CA 1
ATOM 2348 C C . CYS A 1 293 ? -5.530 22.338 12.884 1.00 45.97 293 CYS A C 1
ATOM 2350 O O . CYS A 1 293 ? -5.459 23.543 12.674 1.00 45.97 293 CYS A O 1
ATOM 2352 N N . SER A 1 294 ? -4.682 21.735 13.725 1.00 43.56 294 SER A N 1
ATOM 2353 C CA . SER A 1 294 ? -3.640 22.479 14.457 1.00 43.56 294 SER A CA 1
ATOM 2354 C C . SER A 1 294 ? -2.297 22.606 13.720 1.00 43.56 294 SER A C 1
ATOM 2356 O O . SER A 1 294 ? -1.458 23.391 14.151 1.00 43.56 294 SER A O 1
ATOM 2358 N N . ASP A 1 295 ? -2.083 21.894 12.605 1.00 40.75 295 ASP A N 1
ATOM 2359 C CA . ASP A 1 295 ? -0.833 21.957 11.826 1.00 40.75 295 ASP A CA 1
ATOM 2360 C C . ASP A 1 295 ? -0.986 22.833 10.558 1.00 40.75 295 ASP A C 1
ATOM 2362 O O . ASP A 1 295 ? -1.227 22.331 9.459 1.00 40.75 295 ASP A O 1
ATOM 2366 N N . SER A 1 296 ? -0.805 24.144 10.769 1.00 40.88 296 SER A N 1
ATOM 2367 C CA . SER A 1 296 ? -0.225 25.186 9.888 1.00 40.88 296 SER A CA 1
ATOM 2368 C C . SER A 1 296 ? -0.796 25.489 8.485 1.00 40.88 296 SER A C 1
ATOM 2370 O O . SER A 1 296 ? -0.761 24.642 7.595 1.00 40.88 296 SER A O 1
ATOM 2372 N N . SER A 1 297 ? -1.150 26.772 8.298 1.00 41.66 297 SER A N 1
ATOM 2373 C CA . SER A 1 297 ? -0.791 27.763 7.244 1.00 41.66 297 SER A CA 1
ATOM 2374 C C . SER A 1 297 ? -0.634 27.410 5.755 1.00 41.66 297 SER A C 1
ATOM 2376 O O . SER A 1 297 ? -0.360 28.320 4.979 1.00 41.66 297 SER A O 1
ATOM 2378 N N . ASP A 1 298 ? -0.818 26.169 5.323 1.00 42.75 298 ASP A N 1
ATOM 2379 C CA . ASP A 1 298 ? -0.803 25.779 3.910 1.00 42.75 298 ASP A CA 1
ATOM 2380 C C . ASP A 1 298 ? -2.216 25.329 3.509 1.00 42.75 298 ASP A C 1
ATOM 2382 O O . ASP A 1 298 ? -2.470 24.148 3.244 1.00 42.75 298 ASP A O 1
ATOM 2386 N N . ASP A 1 299 ? -3.146 26.289 3.481 1.00 39.50 299 ASP A N 1
ATOM 2387 C CA . ASP A 1 299 ? -4.523 26.150 2.978 1.00 39.50 299 ASP A CA 1
ATOM 2388 C C . ASP A 1 299 ? -4.563 26.037 1.439 1.00 39.50 299 ASP A C 1
ATOM 2390 O O . ASP A 1 299 ? -5.356 26.680 0.752 1.00 39.50 299 ASP A O 1
ATOM 2394 N N . GLU A 1 300 ? -3.705 25.193 0.865 1.00 43.91 300 GLU A N 1
ATOM 2395 C CA . GLU A 1 300 ? -3.909 24.711 -0.496 1.00 43.91 300 GLU A CA 1
ATOM 2396 C C . GLU A 1 300 ? -4.803 23.467 -0.457 1.00 43.91 300 GLU A C 1
ATOM 2398 O O . GLU A 1 300 ? -4.475 22.439 0.154 1.00 43.91 300 GLU A O 1
ATOM 2403 N N . GLU A 1 301 ? -5.948 23.569 -1.138 1.00 41.50 301 GLU A N 1
ATOM 2404 C CA . GLU A 1 301 ? -6.854 22.464 -1.442 1.00 41.50 301 GLU A CA 1
ATOM 2405 C C . GLU A 1 301 ? -6.030 21.265 -1.942 1.00 41.50 301 GLU A C 1
ATOM 2407 O O . GLU A 1 301 ? -5.331 21.325 -2.952 1.00 41.50 301 GLU A O 1
ATOM 2412 N N . PHE A 1 302 ? -6.023 20.173 -1.173 1.00 45.41 302 PHE A N 1
ATOM 2413 C CA . PHE A 1 302 ? -5.175 19.019 -1.453 1.00 45.41 302 PHE A CA 1
ATOM 2414 C C . PHE A 1 302 ? -5.641 18.309 -2.734 1.00 45.41 302 PHE A C 1
ATOM 2416 O O . PHE A 1 302 ? -6.521 17.455 -2.699 1.00 45.41 302 PHE A O 1
ATOM 2423 N N . GLU A 1 303 ? -5.009 18.633 -3.862 1.00 40.88 303 GLU A N 1
ATOM 2424 C CA . GLU A 1 303 ? -5.309 18.086 -5.193 1.00 40.88 303 GLU A CA 1
ATOM 2425 C C . GLU A 1 303 ? -4.760 16.657 -5.450 1.00 40.88 303 GLU A C 1
ATOM 2427 O O . GLU A 1 303 ? -4.595 16.239 -6.605 1.00 40.88 303 GLU A O 1
ATOM 2432 N N . GLY A 1 304 ? -4.465 15.901 -4.386 1.00 48.72 304 GLY A N 1
ATOM 2433 C CA . GLY A 1 304 ? -3.835 14.579 -4.439 1.00 48.72 304 GLY A CA 1
ATOM 2434 C C . GLY A 1 304 ? -2.307 14.625 -4.577 1.00 48.72 304 GLY A C 1
ATOM 2435 O O . GLY A 1 304 ? -1.695 15.675 -4.776 1.00 48.72 304 GLY A O 1
ATOM 2436 N N . PHE A 1 305 ? -1.653 13.464 -4.472 1.00 48.38 305 PHE A N 1
ATOM 2437 C CA . PHE A 1 305 ? -0.211 13.339 -4.714 1.00 48.38 305 PHE A CA 1
ATOM 2438 C C . PHE A 1 305 ? 0.060 13.280 -6.221 1.00 48.38 305 PHE A C 1
ATOM 2440 O O . PHE A 1 305 ? 0.482 12.254 -6.749 1.00 48.38 305 PHE A O 1
ATOM 2447 N N . ARG A 1 306 ? -0.188 14.383 -6.935 1.00 51.97 306 ARG A N 1
ATOM 2448 C CA . ARG A 1 306 ? 0.311 14.517 -8.308 1.00 51.97 306 ARG A CA 1
ATOM 2449 C C . ARG A 1 306 ? 1.832 14.589 -8.272 1.00 51.97 306 ARG A C 1
ATOM 2451 O O . ARG A 1 306 ? 2.406 15.198 -7.366 1.00 51.97 306 ARG A O 1
ATOM 2458 N N . CYS A 1 307 ? 2.482 13.974 -9.257 1.00 52.69 307 CYS A N 1
ATOM 2459 C CA . CYS A 1 307 ? 3.913 14.162 -9.440 1.00 52.69 307 CYS A CA 1
ATOM 2460 C C . CYS A 1 307 ? 4.144 15.653 -9.689 1.00 52.69 307 CYS A C 1
ATOM 2462 O O . CYS A 1 307 ? 3.571 16.226 -10.620 1.00 52.69 307 CYS A O 1
ATOM 2464 N N . LYS A 1 308 ? 4.906 16.310 -8.810 1.00 59.53 308 LYS A N 1
ATOM 2465 C CA . LYS A 1 308 ? 5.177 17.736 -8.984 1.00 59.53 308 LYS A CA 1
ATOM 2466 C C . LYS A 1 308 ? 5.931 17.906 -10.294 1.00 59.53 308 LYS A C 1
ATOM 2468 O O . LYS A 1 308 ? 6.851 17.140 -10.570 1.00 59.53 308 LYS A O 1
ATOM 2473 N N . LYS A 1 309 ? 5.591 18.940 -11.067 1.00 59.38 309 LYS A N 1
ATOM 2474 C CA . LYS A 1 309 ? 6.283 19.243 -12.327 1.00 59.38 309 LYS A CA 1
ATOM 2475 C C . LYS A 1 309 ? 7.804 19.282 -12.133 1.00 59.38 309 LYS A C 1
ATOM 2477 O O . LYS A 1 309 ? 8.515 18.734 -12.956 1.00 59.38 309 LYS A O 1
ATOM 2482 N N . SER A 1 310 ? 8.273 19.807 -10.997 1.00 57.62 310 SER A N 1
ATOM 2483 C CA . SER A 1 310 ? 9.687 19.807 -10.601 1.00 57.62 310 SER A CA 1
ATOM 2484 C C . SER A 1 310 ? 10.302 18.406 -10.473 1.00 57.62 310 SER A C 1
ATOM 2486 O O . SER A 1 310 ? 11.396 18.183 -10.965 1.00 57.62 310 SER A O 1
ATOM 2488 N N . GLU A 1 311 ? 9.602 17.438 -9.870 1.00 64.12 311 GLU A N 1
ATOM 2489 C CA . GLU A 1 311 ? 10.119 16.070 -9.715 1.00 64.12 311 GLU A CA 1
ATOM 2490 C C . GLU A 1 311 ? 10.218 15.335 -11.057 1.00 64.12 311 GLU A C 1
ATOM 2492 O O . GLU A 1 311 ? 11.117 14.514 -11.239 1.00 64.12 311 GLU A O 1
ATOM 2497 N N . LEU A 1 312 ? 9.302 15.620 -11.988 1.00 65.31 312 LEU A N 1
ATOM 2498 C CA . LEU A 1 312 ? 9.376 15.118 -13.361 1.00 65.31 312 LEU A CA 1
ATOM 2499 C C . LEU A 1 312 ? 10.539 15.763 -14.125 1.00 65.31 312 LEU A C 1
ATOM 2501 O O . LEU A 1 312 ? 11.238 15.061 -14.852 1.00 65.31 312 LEU A O 1
ATOM 2505 N N . THR A 1 313 ? 10.783 17.062 -13.921 1.00 67.69 313 THR A N 1
ATOM 2506 C CA . THR A 1 313 ? 11.935 17.762 -14.503 1.00 67.69 313 THR A CA 1
ATOM 2507 C C . THR A 1 313 ? 13.255 17.158 -14.022 1.00 67.69 313 THR A C 1
ATOM 2509 O O . THR A 1 313 ? 14.104 16.868 -14.857 1.00 67.69 313 THR A O 1
ATOM 2512 N N . ASP A 1 314 ? 13.402 16.863 -12.724 1.00 70.50 314 ASP A N 1
ATOM 2513 C CA . ASP A 1 314 ? 14.607 16.206 -12.187 1.00 70.50 314 ASP A CA 1
ATOM 2514 C C . ASP A 1 314 ? 14.845 14.831 -12.836 1.00 70.50 314 ASP A C 1
ATOM 2516 O O . ASP A 1 314 ? 15.978 14.435 -13.108 1.00 70.50 314 ASP A O 1
ATOM 2520 N N . ILE A 1 315 ? 13.768 14.069 -13.073 1.00 68.19 315 ILE A N 1
ATOM 2521 C CA . ILE A 1 315 ? 13.845 12.758 -13.733 1.00 68.19 315 ILE A CA 1
ATOM 2522 C C . ILE A 1 315 ? 14.258 12.926 -15.197 1.00 68.19 315 ILE A C 1
ATOM 2524 O O . ILE A 1 315 ? 15.110 12.176 -15.670 1.00 68.19 315 ILE A O 1
ATOM 2528 N N . MET A 1 316 ? 13.688 13.901 -15.908 1.00 70.25 316 MET A N 1
ATOM 2529 C CA . MET A 1 316 ? 14.092 14.217 -17.277 1.00 70.25 316 MET A CA 1
ATOM 2530 C C . MET A 1 316 ? 15.550 14.640 -17.371 1.00 70.25 316 MET A C 1
ATOM 2532 O O . MET A 1 316 ? 16.252 14.214 -18.281 1.00 70.25 316 MET A O 1
ATOM 2536 N N . GLU A 1 317 ? 16.002 15.495 -16.463 1.00 73.44 317 GLU A N 1
ATOM 2537 C CA . GLU A 1 317 ? 17.380 15.963 -16.443 1.00 73.44 317 GLU A CA 1
ATOM 2538 C C . GLU A 1 317 ? 18.336 14.801 -16.162 1.00 73.44 317 GLU A C 1
ATOM 2540 O O . GLU A 1 317 ? 19.319 14.624 -16.877 1.00 73.44 317 GLU A O 1
ATOM 2545 N N . ALA A 1 318 ? 17.991 13.922 -15.215 1.00 70.81 318 ALA A N 1
ATOM 2546 C CA . ALA A 1 318 ? 18.740 12.694 -14.971 1.00 70.81 318 ALA A CA 1
ATOM 2547 C C . ALA A 1 318 ? 18.761 11.754 -16.192 1.00 70.81 318 ALA A C 1
ATOM 2549 O O . ALA A 1 318 ? 19.786 11.130 -16.456 1.00 70.81 318 ALA A O 1
ATOM 2550 N N . LEU A 1 319 ? 17.665 11.659 -16.955 1.00 68.81 319 LEU A N 1
ATOM 2551 C CA . LEU A 1 319 ? 17.613 10.880 -18.199 1.00 68.81 319 LEU A CA 1
ATOM 2552 C C . LEU A 1 319 ? 18.504 11.484 -19.288 1.00 68.81 319 LEU A C 1
ATOM 2554 O O . LEU A 1 319 ? 19.250 10.756 -19.935 1.00 68.81 319 LEU A O 1
ATOM 2558 N N . LYS A 1 320 ? 18.457 12.807 -19.469 1.00 68.50 320 LYS A N 1
ATOM 2559 C CA . LYS A 1 320 ? 19.263 13.522 -20.468 1.00 68.50 320 LYS A CA 1
ATOM 2560 C C . LYS A 1 320 ? 20.756 13.471 -20.149 1.00 68.50 320 LYS A C 1
ATOM 2562 O O . LYS A 1 320 ? 21.556 13.257 -21.051 1.00 68.50 320 LYS A O 1
ATOM 2567 N N . ASN A 1 321 ? 21.117 13.626 -18.876 1.00 66.81 321 ASN A N 1
ATOM 2568 C CA . ASN A 1 321 ? 22.512 13.715 -18.442 1.00 66.81 321 ASN A CA 1
ATOM 2569 C C . ASN A 1 321 ? 23.136 12.338 -18.165 1.00 66.81 321 ASN A C 1
ATOM 2571 O O . ASN A 1 321 ? 24.332 12.152 -18.365 1.00 66.81 321 ASN A O 1
ATOM 2575 N N . GLY A 1 322 ? 22.345 11.372 -17.687 1.00 60.34 322 GLY A N 1
ATOM 2576 C CA . GLY A 1 322 ? 22.829 10.052 -17.273 1.00 60.34 322 GLY A CA 1
ATOM 2577 C C . GLY A 1 322 ? 22.813 8.990 -18.372 1.00 60.34 322 GLY A C 1
ATOM 2578 O O . GLY A 1 322 ? 23.474 7.965 -18.233 1.00 60.34 322 GLY A O 1
ATOM 2579 N N . CYS A 1 323 ? 22.080 9.204 -19.469 1.00 58.62 323 CYS A N 1
ATOM 2580 C CA . CYS A 1 323 ? 21.871 8.182 -20.490 1.00 58.62 323 CYS A CA 1
ATOM 2581 C C . CYS A 1 323 ? 22.688 8.449 -21.763 1.00 58.62 323 CYS A C 1
ATOM 2583 O O . CYS A 1 323 ? 22.156 8.779 -22.816 1.00 58.62 323 CYS A O 1
ATOM 2585 N N . THR A 1 324 ? 24.009 8.289 -21.684 1.00 52.56 324 THR A N 1
ATOM 2586 C CA . THR A 1 324 ? 24.904 8.521 -22.836 1.00 52.56 324 THR A CA 1
ATOM 2587 C C . THR A 1 324 ? 24.900 7.383 -23.864 1.00 52.56 324 THR A C 1
ATOM 2589 O O . THR A 1 324 ? 25.404 7.564 -24.968 1.00 52.56 324 THR A O 1
ATOM 2592 N N . LYS A 1 325 ? 24.328 6.213 -23.530 1.00 57.47 325 LYS A N 1
ATOM 2593 C CA . LYS A 1 325 ? 24.396 4.992 -24.361 1.00 57.47 325 LYS A CA 1
ATOM 2594 C C . LYS A 1 325 ? 23.045 4.431 -24.838 1.00 57.47 325 LYS A C 1
ATOM 2596 O O . LYS A 1 325 ? 23.041 3.630 -25.766 1.00 57.47 325 LYS A O 1
ATOM 2601 N N . ASN A 1 326 ? 21.907 4.843 -24.265 1.00 62.66 326 ASN A N 1
ATOM 2602 C CA . ASN A 1 326 ? 20.569 4.391 -24.688 1.00 62.66 326 ASN A CA 1
ATOM 2603 C C . ASN A 1 326 ? 19.758 5.570 -25.261 1.00 62.66 326 ASN A C 1
ATOM 2605 O O . ASN A 1 326 ? 19.009 6.236 -24.548 1.00 62.66 326 ASN A O 1
ATOM 2609 N N . LEU A 1 327 ? 19.899 5.804 -26.572 1.00 60.75 327 LEU A N 1
ATOM 2610 C CA . LEU A 1 327 ? 19.245 6.893 -27.323 1.00 60.75 327 LEU A CA 1
ATOM 2611 C C . LEU A 1 327 ? 17.710 6.924 -27.189 1.00 60.75 327 LEU A C 1
ATOM 2613 O O . LEU A 1 327 ? 17.111 7.990 -27.251 1.00 60.75 327 LEU A O 1
ATOM 2617 N N . SER A 1 328 ? 17.059 5.782 -26.962 1.00 63.94 328 SER A N 1
ATOM 2618 C CA . SER A 1 328 ? 15.601 5.728 -26.778 1.00 63.94 328 SER A CA 1
ATOM 2619 C C . SER A 1 328 ? 15.134 6.296 -25.430 1.00 63.94 328 SER A C 1
ATOM 2621 O O . SER A 1 328 ? 13.989 6.719 -25.312 1.00 63.94 328 SER A O 1
ATOM 2623 N N . LEU A 1 329 ? 16.002 6.351 -24.410 1.00 64.94 329 LEU A N 1
ATOM 2624 C CA . LEU A 1 329 ? 15.685 6.975 -23.119 1.00 64.94 329 LEU A CA 1
ATOM 2625 C C . LEU A 1 329 ? 15.867 8.495 -23.141 1.00 64.94 329 LEU A C 1
ATOM 2627 O O . LEU A 1 329 ? 15.150 9.198 -22.432 1.00 64.94 329 LEU A O 1
ATOM 2631 N N . THR A 1 330 ? 16.792 9.012 -23.954 1.00 64.06 330 THR A N 1
ATOM 2632 C CA . THR A 1 330 ? 17.002 10.462 -24.109 1.00 64.06 330 THR A CA 1
ATOM 2633 C C . THR A 1 330 ? 15.909 11.127 -24.948 1.00 64.06 330 THR A C 1
ATOM 2635 O O . THR A 1 330 ? 15.706 12.335 -24.834 1.00 64.06 330 THR A O 1
ATOM 2638 N N . GLN A 1 331 ? 15.169 10.339 -25.734 1.00 68.25 331 GLN A N 1
ATOM 2639 C CA . GLN A 1 331 ? 14.016 10.764 -26.535 1.00 68.25 331 GLN A CA 1
ATOM 2640 C C . GLN A 1 331 ? 12.690 10.798 -25.752 1.00 68.25 331 GLN A C 1
ATOM 2642 O O . GLN A 1 331 ? 11.669 11.195 -26.308 1.00 68.25 331 GLN A O 1
ATOM 2647 N N . LEU A 1 332 ? 12.677 10.404 -24.471 1.00 71.00 332 LEU A N 1
ATOM 2648 C CA . LEU A 1 332 ? 11.461 10.422 -23.655 1.00 71.00 332 LEU A CA 1
ATOM 2649 C C . LEU A 1 332 ? 10.954 11.847 -23.410 1.00 71.00 332 LEU A C 1
ATOM 2651 O O . LEU A 1 332 ? 11.644 12.686 -22.825 1.00 71.00 332 LEU A O 1
ATOM 2655 N N . GLU A 1 333 ? 9.697 12.093 -23.772 1.00 75.94 333 GLU A N 1
ATOM 2656 C CA . GLU A 1 333 ? 9.023 13.364 -23.518 1.00 75.94 333 GLU A CA 1
ATOM 2657 C C . GLU A 1 333 ? 8.239 13.363 -22.195 1.00 75.94 333 GLU A C 1
ATOM 2659 O O . GLU A 1 333 ? 7.774 12.327 -21.709 1.00 75.94 333 GLU A O 1
ATOM 2664 N N . MET A 1 334 ? 8.027 14.555 -21.623 1.00 73.56 334 MET A N 1
ATOM 2665 C CA . MET A 1 334 ? 7.276 14.742 -20.369 1.00 73.56 334 MET A CA 1
ATOM 2666 C C . MET A 1 334 ? 5.906 14.054 -20.338 1.00 73.56 334 MET A C 1
ATOM 2668 O O . MET A 1 334 ? 5.626 13.383 -19.341 1.00 73.56 334 MET A O 1
ATOM 2672 N N . PRO A 1 335 ? 5.051 14.181 -21.376 1.00 78.19 335 PRO A N 1
ATOM 2673 C CA . PRO A 1 335 ? 3.733 13.552 -21.351 1.00 78.19 335 PRO A CA 1
ATOM 2674 C C . PRO A 1 335 ? 3.833 12.030 -21.257 1.00 78.19 335 PRO A C 1
ATOM 2676 O O . PRO A 1 335 ? 3.020 11.381 -20.603 1.00 78.19 335 PRO A O 1
ATOM 2679 N N . GLU A 1 336 ? 4.860 11.446 -21.870 1.00 76.44 336 GLU A N 1
ATOM 2680 C CA . GLU A 1 336 ? 5.059 10.009 -21.832 1.00 76.44 336 GLU A CA 1
ATOM 2681 C C . GLU A 1 336 ? 5.538 9.526 -20.462 1.00 76.44 336 GLU A C 1
ATOM 2683 O O . GLU A 1 336 ? 5.028 8.528 -19.945 1.00 76.44 336 GLU A O 1
ATOM 2688 N N . ILE A 1 337 ? 6.473 10.252 -19.842 1.00 75.06 337 ILE A N 1
ATOM 2689 C CA . ILE A 1 337 ? 6.917 9.966 -18.474 1.00 75.06 337 ILE A CA 1
ATOM 2690 C C . ILE A 1 337 ? 5.722 10.054 -17.521 1.00 75.06 337 ILE A C 1
ATOM 2692 O O . ILE A 1 337 ? 5.543 9.171 -16.686 1.00 75.06 337 ILE A O 1
ATOM 2696 N N . GLU A 1 338 ? 4.856 11.058 -17.670 1.00 76.44 338 GLU A N 1
ATOM 2697 C CA . GLU A 1 338 ? 3.645 11.194 -16.858 1.00 76.44 338 GLU A CA 1
ATOM 2698 C C . GLU A 1 338 ? 2.678 10.011 -17.043 1.00 76.44 338 GLU A C 1
ATOM 2700 O O . GLU A 1 338 ? 2.183 9.454 -16.056 1.00 76.44 338 GLU A O 1
ATOM 2705 N N . ILE A 1 339 ? 2.450 9.567 -18.285 1.00 79.31 339 ILE A N 1
ATOM 2706 C CA . ILE A 1 339 ? 1.639 8.375 -18.580 1.00 79.31 339 ILE A CA 1
ATOM 2707 C C . ILE A 1 339 ? 2.258 7.131 -17.936 1.00 79.31 339 ILE A C 1
ATOM 2709 O O . ILE A 1 339 ? 1.555 6.341 -17.303 1.00 79.31 339 ILE A O 1
ATOM 2713 N N . TRP A 1 340 ? 3.572 6.952 -18.066 1.00 80.50 340 TRP A N 1
ATOM 2714 C CA . TRP A 1 340 ? 4.277 5.792 -17.530 1.00 80.50 340 TRP A CA 1
ATOM 2715 C C . TRP A 1 340 ? 4.294 5.769 -15.996 1.00 80.50 340 TRP A C 1
ATOM 2717 O O . TRP A 1 340 ? 4.059 4.721 -15.394 1.00 80.50 340 TRP A O 1
ATOM 2727 N N . MET A 1 341 ? 4.459 6.923 -15.346 1.00 78.31 341 MET A N 1
ATOM 2728 C CA . MET A 1 341 ? 4.358 7.054 -13.886 1.00 78.31 341 MET A CA 1
ATOM 2729 C C . MET A 1 341 ? 2.974 6.644 -13.359 1.00 78.31 341 MET A C 1
ATOM 2731 O O . MET A 1 341 ? 2.849 6.233 -12.206 1.00 78.31 341 MET A O 1
ATOM 2735 N N . ASN A 1 342 ? 1.947 6.698 -14.212 1.00 79.31 342 ASN A N 1
ATOM 2736 C CA . ASN A 1 342 ? 0.578 6.294 -13.908 1.00 79.31 342 ASN A CA 1
ATOM 2737 C C . ASN A 1 342 ? 0.158 4.973 -14.584 1.00 79.31 342 ASN A C 1
ATOM 2739 O O . ASN A 1 342 ? -1.027 4.640 -14.575 1.00 79.31 342 ASN A O 1
ATOM 2743 N N . VAL A 1 343 ? 1.094 4.182 -15.130 1.00 80.62 343 VAL A N 1
ATOM 2744 C CA . VAL A 1 343 ? 0.788 2.931 -15.862 1.00 80.62 343 VAL A CA 1
ATOM 2745 C C . VAL A 1 343 ? 0.044 1.893 -15.015 1.00 80.62 343 VAL A C 1
ATOM 2747 O O . VAL A 1 343 ? -0.660 1.032 -15.541 1.00 80.62 343 VAL A O 1
ATOM 2750 N N . ASP A 1 344 ? 0.180 1.993 -13.693 1.00 80.75 344 ASP A N 1
ATOM 2751 C CA . ASP A 1 344 ? -0.439 1.092 -12.726 1.00 80.75 344 ASP A CA 1
ATOM 2752 C C . ASP A 1 344 ? -1.817 1.560 -12.235 1.00 80.75 344 ASP A C 1
ATOM 2754 O O . ASP A 1 344 ? -2.356 1.006 -11.270 1.00 80.75 344 ASP A O 1
ATOM 2758 N N . LYS A 1 345 ? -2.374 2.616 -12.837 1.00 72.81 345 LYS A N 1
ATOM 2759 C CA . LYS A 1 345 ? -3.698 3.134 -12.489 1.00 72.81 345 LYS A CA 1
ATOM 2760 C C . LYS A 1 345 ? -4.760 2.114 -12.924 1.00 72.81 345 LYS A C 1
ATOM 2762 O O . LYS A 1 345 ? -4.811 1.731 -14.088 1.00 72.81 345 LYS A O 1
ATOM 2767 N N . ASN A 1 346 ? -5.603 1.683 -11.983 1.00 72.56 346 ASN A N 1
ATOM 2768 C CA . ASN A 1 346 ? -6.716 0.740 -12.186 1.00 72.56 346 ASN A CA 1
ATOM 2769 C C . ASN A 1 346 ? -6.326 -0.708 -12.543 1.00 72.56 346 ASN A C 1
ATOM 2771 O O . ASN A 1 346 ? -7.101 -1.409 -13.192 1.00 72.56 346 ASN A O 1
ATOM 2775 N N . ILE A 1 347 ? -5.147 -1.187 -12.135 1.00 77.75 347 ILE A N 1
ATOM 2776 C CA . ILE A 1 347 ? -4.841 -2.620 -12.249 1.00 77.75 347 ILE A CA 1
ATOM 2777 C C . ILE A 1 347 ? -5.784 -3.404 -11.316 1.00 77.75 347 ILE A C 1
ATOM 2779 O O . ILE A 1 347 ? -5.743 -3.154 -10.112 1.00 77.75 347 ILE A O 1
ATOM 2783 N N . PRO A 1 348 ? -6.571 -4.379 -11.817 1.00 71.56 348 PRO A N 1
ATOM 2784 C CA . PRO A 1 348 ? -7.418 -5.205 -10.962 1.00 71.56 348 PRO A CA 1
ATOM 2785 C C . PRO A 1 348 ? -6.577 -6.017 -9.977 1.00 71.56 348 PRO A C 1
ATOM 2787 O O . PRO A 1 348 ? -5.551 -6.581 -10.363 1.00 71.56 348 PRO A O 1
ATOM 2790 N N . VAL A 1 349 ? -7.020 -6.115 -8.731 1.00 80.25 349 VAL A N 1
ATOM 2791 C CA . VAL A 1 349 ? -6.292 -6.802 -7.648 1.00 80.25 349 VAL A CA 1
ATOM 2792 C C . VAL A 1 349 ? -7.080 -7.947 -7.024 1.00 80.25 349 VAL A C 1
ATOM 2794 O O . VAL A 1 349 ? -6.487 -8.781 -6.351 1.00 80.25 349 VAL A O 1
ATOM 2797 N N . THR A 1 350 ? -8.368 -8.052 -7.331 1.00 72.88 350 THR A N 1
ATOM 2798 C CA . THR A 1 350 ? -9.289 -9.098 -6.873 1.00 72.88 350 THR A CA 1
ATOM 2799 C C . THR A 1 350 ? -10.036 -9.706 -8.061 1.00 72.88 350 THR A C 1
ATOM 2801 O O . THR A 1 350 ? -10.030 -9.163 -9.172 1.00 72.88 350 THR A O 1
ATOM 2804 N N . GLU A 1 351 ? -10.668 -10.858 -7.844 1.00 68.00 351 GLU A N 1
ATOM 2805 C CA . GLU A 1 351 ? -11.533 -11.496 -8.837 1.00 68.00 351 GLU A CA 1
ATOM 2806 C C . GLU A 1 351 ? -12.928 -10.853 -8.825 1.00 68.00 351 GLU A C 1
ATOM 2808 O O . GLU A 1 351 ? -13.657 -10.924 -7.835 1.00 68.00 351 GLU A O 1
ATOM 2813 N N . THR A 1 352 ? -13.340 -10.228 -9.930 1.00 49.34 352 THR A N 1
ATOM 2814 C CA . THR A 1 352 ? -14.723 -9.764 -10.091 1.00 49.34 352 THR A CA 1
ATOM 2815 C C . THR A 1 352 ? -15.573 -10.907 -10.629 1.00 49.34 352 THR A C 1
ATOM 2817 O O . THR A 1 352 ? -15.585 -11.165 -11.834 1.00 49.34 352 THR A O 1
ATOM 2820 N N . PHE A 1 353 ? -16.311 -11.590 -9.755 1.00 39.62 353 PHE A N 1
ATOM 2821 C CA . PHE A 1 353 ? -17.355 -12.516 -10.191 1.00 39.62 353 PHE A CA 1
ATOM 2822 C C . PHE A 1 353 ? -18.476 -11.733 -10.887 1.00 39.62 353 PHE A C 1
ATOM 2824 O O . PHE A 1 353 ? -19.352 -11.150 -10.235 1.00 39.62 353 PHE A O 1
ATOM 2831 N N . ASN A 1 354 ? -18.448 -11.714 -12.222 1.00 31.02 354 ASN A N 1
ATOM 2832 C CA . ASN A 1 354 ? -19.593 -11.308 -13.027 1.00 31.02 354 ASN A CA 1
ATOM 2833 C C . ASN A 1 354 ? -20.741 -12.278 -12.733 1.00 31.02 354 ASN A C 1
ATOM 2835 O O . ASN A 1 354 ? -20.621 -13.474 -12.997 1.00 31.02 354 ASN A O 1
ATOM 2839 N N . ARG A 1 355 ? -21.857 -11.764 -12.198 1.00 35.34 355 ARG A N 1
ATOM 2840 C CA . ARG A 1 355 ? -23.128 -12.497 -12.181 1.00 35.34 355 ARG A CA 1
ATOM 2841 C C . ARG A 1 355 ? -23.499 -12.777 -13.640 1.00 35.34 355 ARG A C 1
ATOM 2843 O O . ARG A 1 355 ? -23.972 -11.877 -14.325 1.00 35.34 355 ARG A O 1
ATOM 2850 N N . ARG A 1 356 ? -23.263 -13.994 -14.133 1.00 32.41 356 ARG A N 1
ATOM 2851 C CA . ARG A 1 356 ? -24.113 -14.529 -15.200 1.00 32.41 356 ARG A CA 1
ATOM 2852 C C . ARG A 1 356 ? -25.421 -14.915 -14.520 1.00 32.41 356 ARG A C 1
ATOM 2854 O O . ARG A 1 356 ? -25.382 -15.594 -13.496 1.00 32.41 356 ARG A O 1
ATOM 2861 N N . GLY A 1 357 ? -26.513 -14.339 -15.015 1.00 31.47 357 GLY A N 1
ATOM 2862 C CA . GLY A 1 357 ? -27.852 -14.488 -14.463 1.00 31.47 357 GLY A CA 1
ATOM 2863 C C . GLY A 1 357 ? -28.223 -15.955 -14.302 1.00 31.47 357 GLY A C 1
ATOM 2864 O O . GLY A 1 357 ? -27.949 -16.770 -15.180 1.00 31.47 357 GLY A O 1
ATOM 2865 N N . ILE A 1 358 ? -28.795 -16.254 -13.144 1.00 35.69 358 ILE A N 1
ATOM 2866 C CA . ILE A 1 358 ? -29.742 -17.346 -13.004 1.00 35.69 358 ILE A CA 1
ATOM 2867 C C . ILE A 1 358 ? -31.084 -16.652 -13.205 1.00 35.69 358 ILE A C 1
ATOM 2869 O O . ILE A 1 358 ? -31.494 -15.902 -12.322 1.00 35.69 358 ILE A O 1
ATOM 2873 N N . ASP A 1 359 ? -31.655 -16.832 -14.390 1.00 37.88 359 ASP A N 1
ATOM 2874 C CA . ASP A 1 359 ? -33.098 -16.906 -14.606 1.00 37.88 359 ASP A CA 1
ATOM 2875 C C . ASP A 1 359 ? -33.358 -18.262 -15.269 1.00 37.88 359 ASP A C 1
ATOM 2877 O O . ASP A 1 359 ? -32.576 -18.609 -16.193 1.00 37.88 359 ASP A O 1
#

InterPro domains:
  IPR004875 DDE superfamily endonuclease domain [PF03184] (106-283)
  IPR006600 HTH CenpB-type DNA-binding domain [PS51253] (1-39)
  IPR009057 Homedomain-like superfamily [SSF46689] (1-35)
  IPR036397 Ribonuclease H superfamily [G3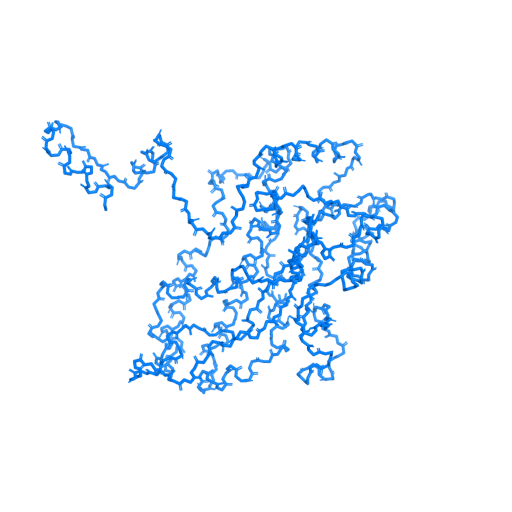DSA:3.30.420.10] (44-296)
  IPR050863 Centromere and Transposable Element-Derived Protein [PTHR19303] (1-306)

Radius of gyration: 23.59 Å; Cα contacts (8 Å, |Δi|>4): 469; chains: 1; bounding box: 58×70×65 Å

Secondary structure (DSSP, 8-state):
-HHHHHHHHHHHTT-SS-----HHHHHHHHHHTT-------TT-----HHHHHHHHHHHHHHHHHTT--GGGEEEEEEEEEETTPPPSGGGS-TT-TT-TT------EEEEEEEEETTSS-BPPPEEEES-SS-GGGTT-S--SSEEEE-TT----HHHHHHHIIIIIHHHHHHHHHHTT--TT--EEEEE---TTSPPTTTSEETTEEEEEPPTT-HHHH-GGGTTHHHHHHHHHHHHHHHHHHT-SS-HHHHHHH--HHHHHHHHHHHHHHS-HHHHHHHGGGTSTTTTTTTS-S-------SPPPHHHHHHHHHHHHHH-SS-HHHHT--HHHHHHHHTTTTT---S---------

Nearest PDB structures (foldseek):
  4r79-assembly1_B  TM=5.711E-01  e=9.626E-06  Drosophila mauritiana
  5cr4-assembly1_A  TM=5.021E-01  e=9.939E-04  synthetic construct
  5hjf-assembly1_D  TM=2.101E-01  e=5.730E+00  Nostoc punctiforme

Organism: Araneus ventricosus (NCBI:txid182803)

pLDDT: mean 80.59, std 18.22, range [31.02, 98.62]

Solvent-accessible surface area (backbone atoms only — not comparable to full-atom values): 20852 Å² total; per-residue (Å²): 106,74,60,54,55,52,48,56,48,41,62,75,66,62,55,91,61,93,77,79,74,42,74,68,49,53,50,51,50,26,64,75,68,69,60,68,88,72,79,86,65,87,87,67,76,80,69,41,62,63,64,40,52,53,47,29,54,51,50,53,51,52,33,62,78,66,71,51,53,53,76,36,32,31,39,45,50,74,41,29,39,44,72,57,51,70,56,74,62,65,44,31,58,101,84,40,98,68,48,91,74,59,70,78,48,70,59,54,34,19,36,38,44,37,37,20,45,60,26,84,48,71,54,74,39,37,38,24,28,51,53,85,77,48,76,72,52,65,91,63,90,76,68,84,42,48,78,48,54,28,85,83,15,42,59,42,40,68,61,48,52,45,42,45,65,72,45,49,49,55,53,49,53,51,51,38,54,76,68,72,47,64,93,77,54,57,29,41,37,36,33,69,70,50,89,50,55,68,55,58,85,73,41,53,57,91,49,36,33,48,45,69,46,64,81,64,22,48,91,72,39,37,32,49,72,49,24,41,55,50,42,33,48,41,46,32,48,54,52,50,48,56,53,61,50,72,51,90,78,54,73,66,57,48,49,70,64,54,39,72,47,55,39,52,55,40,48,41,52,20,54,69,65,54,48,39,70,52,43,32,57,14,36,45,68,39,54,60,74,82,80,67,71,84,74,68,99,67,91,64,82,81,83,56,61,63,82,48,70,66,62,55,47,55,51,51,49,48,33,60,73,51,33,90,83,45,70,49,58,51,68,64,48,71,71,54,54,54,50,49,64,46,65,46,67,86,47,79,36,56,82,80,83,74,82,74,80,89,128

Sequence (359 aa):
MLMEKARDFSEKLNIAKECKFSDGWLSCFKKRHGIRKTDISGGKKSADSESADEFSAFFEEFIKKNNINLDQIYNADETGVYFRCLPTSTLTGPNEISAHGFKKNKERLTVLTCANATGSHKIKLLVIGKSKNPRALTGIKHLPVAYKNQKNCWMDRDIFIYWFKCIFVPSVISELKAKGKPEDSKVILLIDNCRAHPSDAELRHGNISAMFLPPNVTSLIQPMDQGIIQNLKMIYRKNFMRRLINVEGTLTEFQSSFTIKDAIYGLASSWNAVKPRTLRRGWRKLLFVTHFCSDSSDDEEFEGFRCKKSELTDIMEALKNGCTKNLSLTQLEMPEIEIWMNVDKNIPVTETFNRRGID